Protein AF-A0AAV6B6D1-F1 (afdb_monomer_lite)

Radius of gyration: 21.09 Å; chains: 1; bounding box: 64×29×61 Å

Structure (mmCIF, N/CA/C/O backbone):
data_AF-A0AAV6B6D1-F1
#
_entry.id   AF-A0AAV6B6D1-F1
#
loop_
_atom_site.group_PDB
_atom_site.id
_atom_site.type_symbol
_atom_site.label_atom_id
_atom_site.label_alt_id
_atom_site.label_comp_id
_atom_site.label_asym_id
_atom_site.label_entity_id
_atom_site.label_seq_id
_atom_site.pdbx_PDB_ins_code
_atom_site.Cartn_x
_atom_site.Cartn_y
_atom_site.Cartn_z
_atom_site.occupancy
_atom_site.B_iso_or_equiv
_atom_site.auth_seq_id
_atom_site.auth_comp_id
_atom_site.auth_asym_id
_atom_site.auth_atom_id
_atom_site.pdbx_PDB_model_num
ATOM 1 N N . PRO A 1 1 ? 41.795 -10.165 -16.408 1.00 34.38 1 PRO A N 1
ATOM 2 C CA . PRO A 1 1 ? 41.104 -9.099 -15.648 1.00 34.38 1 PRO A CA 1
ATOM 3 C C . PRO A 1 1 ? 39.744 -8.847 -16.301 1.00 34.38 1 PRO A C 1
ATOM 5 O O . PRO A 1 1 ? 39.622 -8.030 -17.206 1.00 34.38 1 PRO A O 1
ATOM 8 N N . ASN A 1 2 ? 38.757 -9.657 -15.918 1.00 37.59 2 ASN A N 1
ATOM 9 C CA . ASN A 1 2 ? 37.458 -9.700 -16.580 1.00 37.59 2 ASN A CA 1
ATOM 10 C C . ASN A 1 2 ? 36.468 -9.010 -15.646 1.00 37.59 2 ASN A C 1
ATOM 12 O O . ASN A 1 2 ? 35.925 -9.638 -14.742 1.00 37.59 2 ASN A O 1
ATOM 16 N N . GLY A 1 3 ? 36.337 -7.694 -15.819 1.00 36.19 3 GLY A N 1
ATOM 17 C CA . GLY A 1 3 ? 35.417 -6.840 -15.075 1.00 36.19 3 GLY A CA 1
ATOM 18 C C . GLY A 1 3 ? 33.972 -7.149 -15.440 1.00 36.19 3 GLY A C 1
ATOM 19 O O . GLY A 1 3 ? 33.345 -6.412 -16.191 1.00 36.19 3 GLY A O 1
ATOM 20 N N . GLN A 1 4 ? 33.453 -8.260 -14.924 1.00 40.44 4 GLN A N 1
ATOM 21 C CA . GLN A 1 4 ? 32.018 -8.442 -14.816 1.00 40.44 4 GLN A CA 1
ATOM 22 C C . GLN A 1 4 ? 31.527 -7.463 -13.755 1.00 40.44 4 GLN A C 1
ATOM 24 O O . GLN A 1 4 ? 31.758 -7.662 -12.563 1.00 40.44 4 GLN A O 1
ATOM 29 N N . ILE A 1 5 ? 30.889 -6.383 -14.198 1.00 42.44 5 ILE A N 1
ATOM 30 C CA . ILE A 1 5 ? 30.061 -5.557 -13.326 1.00 42.44 5 ILE A CA 1
ATOM 31 C C . ILE A 1 5 ? 28.815 -6.398 -13.046 1.00 42.44 5 ILE A C 1
ATOM 33 O O . ILE A 1 5 ? 27.818 -6.334 -13.756 1.00 42.44 5 ILE A O 1
ATOM 37 N N . TYR A 1 6 ? 28.926 -7.291 -12.069 1.00 44.97 6 TYR A N 1
ATOM 38 C CA . TYR A 1 6 ? 27.761 -7.846 -11.405 1.00 44.97 6 TYR A CA 1
ATOM 39 C C . TYR A 1 6 ? 27.072 -6.672 -10.715 1.00 44.97 6 TYR A C 1
ATOM 41 O O . TYR A 1 6 ? 27.742 -5.975 -9.957 1.00 44.97 6 TYR A O 1
ATOM 49 N N . SER A 1 7 ? 25.782 -6.439 -10.973 1.00 47.53 7 SER A N 1
ATOM 50 C CA . SER A 1 7 ? 24.981 -5.603 -10.075 1.00 47.53 7 SER A CA 1
ATOM 51 C C . SER A 1 7 ? 24.922 -6.355 -8.738 1.00 47.53 7 SER A C 1
ATOM 53 O O . SER A 1 7 ? 24.297 -7.418 -8.693 1.00 47.53 7 SER A O 1
ATOM 55 N N . PRO A 1 8 ? 25.648 -5.934 -7.683 1.00 51.12 8 PRO A N 1
ATOM 56 C CA . PRO A 1 8 ? 25.798 -6.733 -6.464 1.00 51.12 8 PRO A CA 1
ATOM 57 C C . PRO A 1 8 ? 24.547 -6.678 -5.581 1.00 51.12 8 PRO A C 1
ATOM 59 O O . PRO A 1 8 ? 24.443 -7.429 -4.612 1.00 51.12 8 PRO A O 1
ATOM 62 N N . THR A 1 9 ? 23.615 -5.781 -5.895 1.00 53.72 9 THR A N 1
ATOM 63 C CA . THR A 1 9 ? 22.422 -5.488 -5.112 1.00 53.72 9 THR A CA 1
ATOM 64 C C . THR A 1 9 ? 21.198 -6.026 -5.842 1.00 53.72 9 THR A C 1
ATOM 66 O O . THR A 1 9 ? 20.892 -5.667 -6.979 1.00 53.72 9 THR A O 1
ATOM 69 N N . HIS A 1 10 ? 20.524 -6.976 -5.193 1.00 55.97 10 HIS A N 1
ATOM 70 C CA . HIS A 1 10 ? 19.210 -7.439 -5.609 1.00 55.97 10 HIS A CA 1
ATOM 71 C C . HIS A 1 10 ? 18.186 -6.620 -4.807 1.00 55.97 10 HIS A C 1
ATOM 73 O O . HIS A 1 10 ? 18.144 -6.778 -3.583 1.00 55.97 10 HIS A O 1
ATOM 79 N N . PRO A 1 11 ? 17.365 -5.775 -5.453 1.00 56.78 11 PRO A N 1
ATOM 80 C CA . PRO A 1 11 ? 16.572 -4.727 -4.793 1.00 56.78 11 PRO A CA 1
ATOM 81 C C . PRO A 1 11 ? 15.613 -5.261 -3.716 1.00 56.78 11 PRO A C 1
ATOM 83 O O . PRO A 1 11 ? 15.277 -4.565 -2.763 1.00 56.78 11 PRO A O 1
ATOM 86 N N . THR A 1 12 ? 15.222 -6.539 -3.795 1.00 57.09 12 THR A N 1
ATOM 87 C CA . THR A 1 12 ? 14.373 -7.190 -2.781 1.00 57.09 12 THR A CA 1
ATOM 88 C C . THR A 1 12 ? 14.998 -7.261 -1.384 1.00 57.09 12 THR A C 1
ATOM 90 O O . THR A 1 12 ? 14.272 -7.467 -0.412 1.00 57.09 12 THR A O 1
ATOM 93 N N . ASN A 1 13 ? 16.329 -7.182 -1.271 1.00 57.84 13 ASN A N 1
ATOM 94 C CA . ASN A 1 13 ? 17.032 -7.356 0.003 1.00 57.84 13 ASN A CA 1
ATOM 95 C C . ASN A 1 13 ? 17.040 -6.079 0.854 1.00 57.84 13 ASN A C 1
ATOM 97 O O . ASN A 1 13 ? 17.095 -6.178 2.080 1.00 57.84 13 ASN A O 1
ATOM 101 N N . ASP A 1 14 ? 16.907 -4.906 0.231 1.00 61.59 14 ASP A N 1
ATOM 102 C CA . ASP A 1 14 ? 17.023 -3.608 0.906 1.00 61.59 14 ASP A CA 1
ATOM 103 C C . ASP A 1 14 ? 15.671 -3.023 1.339 1.00 61.59 14 ASP A C 1
ATOM 105 O O . ASP A 1 14 ? 15.612 -2.058 2.105 1.00 61.59 14 ASP A O 1
ATOM 109 N N . TRP A 1 15 ? 14.557 -3.645 0.934 1.00 66.00 15 TRP A N 1
ATOM 110 C CA . TRP A 1 15 ? 13.214 -3.149 1.244 1.00 66.00 15 TRP A CA 1
ATOM 111 C C . TRP A 1 15 ? 12.962 -2.987 2.751 1.00 66.00 15 TRP A C 1
ATOM 113 O O . TRP A 1 15 ? 12.234 -2.083 3.151 1.00 66.00 15 TRP A O 1
ATOM 123 N N . HIS A 1 16 ? 13.610 -3.780 3.613 1.00 61.88 16 HIS A N 1
ATOM 124 C CA . HIS A 1 16 ? 13.412 -3.668 5.063 1.00 61.88 16 HIS A CA 1
ATOM 125 C C . HIS A 1 16 ? 13.862 -2.308 5.624 1.00 61.88 16 HIS A C 1
ATOM 127 O O . HIS A 1 16 ? 13.228 -1.766 6.528 1.00 61.88 16 HIS A O 1
ATOM 133 N N . ILE A 1 17 ? 14.918 -1.722 5.053 1.00 62.91 17 ILE A N 1
ATOM 134 C CA . ILE A 1 17 ? 15.377 -0.370 5.397 1.00 62.91 17 ILE A CA 1
ATOM 135 C C . ILE A 1 17 ? 14.401 0.673 4.836 1.00 62.91 17 ILE A C 1
ATOM 137 O O . ILE A 1 17 ? 14.100 1.665 5.501 1.00 62.91 17 ILE A O 1
ATOM 141 N N . VAL A 1 18 ? 13.852 0.417 3.645 1.00 68.12 18 VAL A N 1
ATOM 142 C CA . VAL A 1 18 ? 12.872 1.287 2.984 1.00 68.12 18 VAL A CA 1
ATOM 143 C C . VAL A 1 18 ? 11.574 1.400 3.786 1.00 68.12 18 VAL A C 1
ATOM 145 O O . VAL A 1 18 ? 11.051 2.498 3.905 1.00 68.12 18 VAL A O 1
ATOM 148 N N . GLU A 1 19 ? 11.064 0.333 4.404 1.00 67.00 19 GLU A N 1
ATOM 149 C CA . GLU A 1 19 ? 9.861 0.409 5.256 1.00 67.00 19 GLU A CA 1
ATOM 150 C C . GLU A 1 19 ? 10.039 1.370 6.436 1.00 67.00 19 GLU A C 1
ATOM 152 O O . GLU A 1 19 ? 9.195 2.243 6.670 1.00 67.00 19 GLU A O 1
ATOM 157 N N . LEU A 1 20 ? 11.163 1.242 7.147 1.00 62.34 20 LEU A N 1
ATOM 158 C CA . LEU A 1 20 ? 11.498 2.121 8.263 1.00 62.34 20 LEU A CA 1
ATOM 159 C C . LEU A 1 20 ? 11.643 3.567 7.780 1.00 62.34 20 LEU A C 1
ATOM 161 O O . LEU A 1 20 ? 11.039 4.461 8.369 1.00 62.34 20 LEU A O 1
ATOM 165 N N . LEU A 1 21 ? 12.357 3.803 6.675 1.00 65.88 21 LEU A N 1
ATOM 166 C CA . LEU A 1 21 ? 12.513 5.149 6.122 1.00 65.88 21 LEU A CA 1
ATOM 167 C C . LEU A 1 21 ? 11.197 5.742 5.617 1.00 65.88 21 LEU A C 1
ATOM 169 O O . LEU A 1 21 ? 10.918 6.895 5.907 1.00 65.88 21 LEU A O 1
ATOM 173 N N . VAL A 1 22 ? 10.367 4.994 4.896 1.00 66.44 22 VAL A N 1
ATOM 174 C CA . VAL A 1 22 ? 9.108 5.509 4.332 1.00 66.44 22 VAL A CA 1
ATOM 175 C C . VAL A 1 22 ? 8.129 5.861 5.437 1.00 66.44 22 VAL A C 1
ATOM 177 O O . VAL A 1 22 ? 7.499 6.913 5.371 1.00 66.44 22 VAL A O 1
ATOM 180 N N . SER A 1 23 ? 8.045 5.038 6.485 1.00 62.38 23 SER A N 1
ATOM 181 C CA . SER A 1 23 ? 7.213 5.355 7.650 1.00 62.38 23 SER A CA 1
ATOM 182 C C . SER A 1 23 ? 7.659 6.630 8.385 1.00 62.38 23 SER A C 1
ATOM 184 O O . SER A 1 23 ? 6.829 7.288 9.007 1.00 62.38 23 SER A O 1
ATOM 186 N N . LEU A 1 24 ? 8.944 6.996 8.284 1.00 61.38 24 LEU A N 1
ATOM 187 C CA . LEU A 1 24 ? 9.533 8.189 8.902 1.00 61.38 24 LEU A CA 1
ATOM 188 C C . LEU A 1 24 ? 9.533 9.424 7.986 1.00 61.38 24 LEU A C 1
ATOM 190 O O . LEU A 1 24 ? 9.457 10.547 8.479 1.00 61.38 24 LEU A O 1
ATOM 194 N N . LEU A 1 25 ? 9.665 9.231 6.673 1.00 63.44 25 LEU A N 1
ATOM 195 C CA . LEU A 1 25 ? 9.921 10.293 5.694 1.00 63.44 25 LEU A CA 1
ATOM 196 C C . LEU A 1 25 ? 8.699 10.652 4.851 1.00 63.44 25 LEU A C 1
ATOM 198 O O . LEU A 1 25 ? 8.675 11.735 4.265 1.00 63.44 25 LEU A O 1
ATOM 202 N N . ASN A 1 26 ? 7.683 9.787 4.779 1.00 71.62 26 ASN A N 1
ATOM 203 C CA . ASN A 1 26 ? 6.439 10.146 4.113 1.00 71.62 26 ASN A CA 1
ATOM 204 C C . ASN A 1 26 ? 5.628 11.092 5.014 1.00 71.62 26 ASN A C 1
ATOM 206 O O . ASN A 1 26 ? 4.908 10.666 5.914 1.00 71.62 26 ASN A O 1
ATOM 210 N N . THR A 1 27 ? 5.775 12.394 4.766 1.00 71.88 27 THR A N 1
ATOM 211 C CA . THR A 1 27 ? 5.074 13.480 5.469 1.00 71.88 27 THR A CA 1
ATOM 212 C C . THR A 1 27 ? 3.77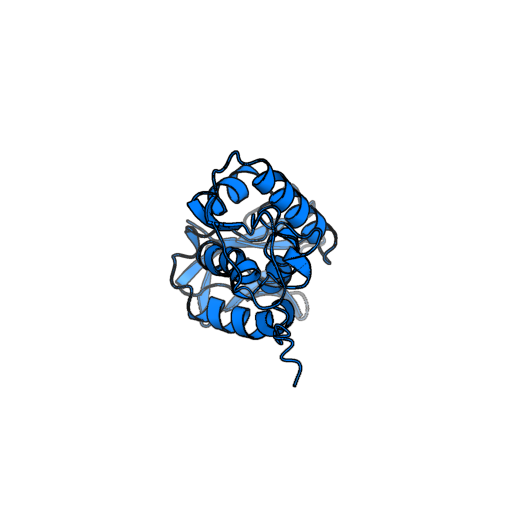9 13.904 4.777 1.00 71.88 27 THR A C 1
ATOM 214 O O . THR A 1 27 ? 3.144 14.872 5.204 1.00 71.88 27 THR A O 1
ATOM 217 N N . ASN A 1 28 ? 3.372 13.201 3.714 1.00 85.50 28 ASN A N 1
ATOM 218 C CA . ASN A 1 28 ? 2.125 13.492 3.019 1.00 85.50 28 ASN A CA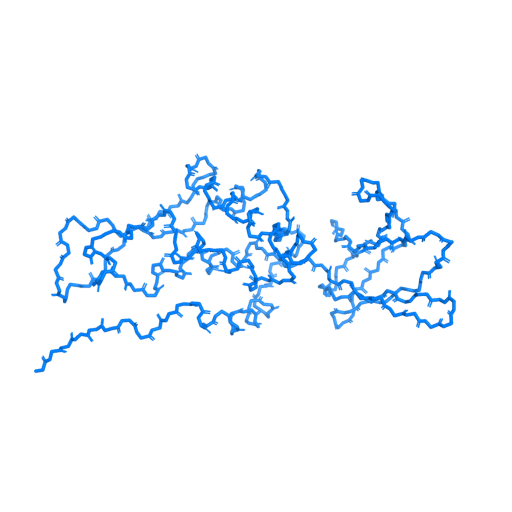 1
ATOM 219 C C . ASN A 1 28 ? 0.922 13.231 3.933 1.00 85.50 28 ASN A C 1
ATOM 221 O O . ASN A 1 28 ? 0.946 12.357 4.803 1.00 85.50 28 ASN A O 1
ATOM 225 N N . ASP A 1 29 ? -0.160 13.981 3.713 1.00 88.19 29 ASP A N 1
ATOM 226 C CA . ASP A 1 29 ? -1.397 13.791 4.467 1.00 88.19 29 ASP A CA 1
ATOM 227 C C . ASP A 1 29 ? -1.931 12.369 4.229 1.00 88.19 29 ASP A C 1
ATOM 229 O O . ASP A 1 29 ? -2.290 12.006 3.101 1.00 88.19 29 ASP A O 1
ATOM 233 N N . ALA A 1 30 ? -2.024 11.570 5.297 1.00 87.75 30 ALA A N 1
ATOM 234 C CA . ALA A 1 30 ? -2.454 10.179 5.239 1.00 87.75 30 ALA A CA 1
ATOM 235 C C . ALA A 1 30 ? -3.841 10.026 4.602 1.00 87.75 30 ALA A C 1
ATOM 237 O O . ALA A 1 30 ? -4.116 8.983 4.016 1.00 87.75 30 ALA A O 1
ATOM 238 N N . ARG A 1 31 ? -4.707 11.045 4.647 1.00 90.19 31 ARG A N 1
ATOM 239 C CA . ARG A 1 31 ? -6.033 11.037 4.006 1.00 90.19 31 ARG A CA 1
ATOM 240 C C . ARG A 1 31 ? -5.967 11.085 2.483 1.00 90.19 31 ARG A C 1
ATOM 242 O O . ARG A 1 31 ? -6.891 10.613 1.827 1.00 90.19 31 ARG A O 1
ATOM 249 N N . THR A 1 32 ? -4.893 11.644 1.931 1.00 91.00 32 THR A N 1
ATOM 250 C CA . THR A 1 32 ? -4.706 11.818 0.481 1.00 91.00 32 THR A CA 1
ATOM 251 C C . THR A 1 32 ? -3.994 10.636 -0.171 1.00 91.00 32 THR A C 1
ATOM 253 O O . THR A 1 32 ? -4.100 10.435 -1.379 1.00 91.00 32 THR A O 1
ATOM 256 N N . LEU A 1 33 ? -3.309 9.817 0.630 1.00 92.62 33 LEU A N 1
ATOM 257 C CA . LEU A 1 33 ? -2.642 8.606 0.163 1.00 92.62 33 LEU A CA 1
ATOM 258 C C . LEU A 1 33 ? -3.651 7.530 -0.265 1.00 92.62 33 LEU A C 1
ATOM 260 O O . LEU A 1 33 ? -4.837 7.554 0.077 1.00 92.62 33 LEU A O 1
ATOM 264 N N . THR A 1 34 ? -3.182 6.537 -1.005 1.00 94.88 34 THR A N 1
ATOM 265 C CA . THR A 1 34 ? -3.971 5.347 -1.332 1.00 94.88 34 THR A CA 1
ATOM 266 C C . THR A 1 34 ? -3.695 4.252 -0.308 1.00 94.88 34 THR A C 1
ATOM 268 O O . THR A 1 34 ? -2.545 3.956 0.004 1.00 94.88 34 THR A O 1
ATOM 271 N N . SER A 1 35 ? -4.749 3.645 0.239 1.00 93.88 35 SER A N 1
ATOM 272 C CA . SER A 1 35 ? -4.597 2.442 1.065 1.00 93.88 35 SER A CA 1
ATOM 273 C C . SER A 1 35 ? -4.036 1.305 0.210 1.00 93.88 35 SER A C 1
ATOM 275 O O . SER A 1 35 ? -4.598 0.996 -0.843 1.00 93.88 35 SER A O 1
ATOM 277 N N . ILE A 1 36 ? -2.986 0.634 0.692 1.00 94.75 36 ILE A N 1
ATOM 278 C CA . ILE A 1 36 ? -2.424 -0.553 0.027 1.00 94.75 36 ILE A CA 1
ATOM 279 C C . ILE A 1 36 ? -3.416 -1.723 -0.075 1.00 94.75 36 ILE A C 1
ATOM 281 O O . ILE A 1 36 ? -3.188 -2.653 -0.843 1.00 94.75 36 ILE A O 1
ATOM 285 N N . ASN A 1 37 ? -4.536 -1.688 0.653 1.00 94.12 37 ASN A N 1
ATOM 286 C CA . ASN A 1 37 ? -5.571 -2.721 0.599 1.00 94.12 37 ASN A CA 1
ATOM 287 C C . ASN A 1 37 ? -6.808 -2.319 -0.199 1.00 94.12 37 ASN A C 1
ATOM 289 O O . ASN A 1 37 ? -7.796 -3.058 -0.196 1.00 94.12 37 ASN A O 1
ATOM 293 N N . THR A 1 38 ? -6.781 -1.192 -0.918 1.00 93.81 38 THR A N 1
ATOM 294 C CA . THR A 1 38 ? -7.892 -0.852 -1.810 1.00 93.81 38 THR A CA 1
ATOM 295 C C . THR A 1 38 ? -8.097 -1.939 -2.871 1.00 93.81 38 THR A C 1
ATOM 297 O O . THR A 1 38 ? -7.161 -2.437 -3.508 1.00 93.81 38 THR A O 1
ATOM 300 N N . THR A 1 39 ? -9.354 -2.331 -3.062 1.00 93.19 39 THR A N 1
ATOM 301 C CA . THR A 1 39 ? -9.782 -3.269 -4.111 1.00 93.19 39 THR A CA 1
ATOM 302 C C . THR A 1 39 ? -10.202 -2.546 -5.390 1.00 93.19 39 THR A C 1
ATOM 304 O O . THR A 1 39 ? -10.473 -3.187 -6.401 1.00 93.19 39 THR A O 1
ATOM 307 N N . SER A 1 40 ? -10.259 -1.211 -5.362 1.00 95.88 40 SER A N 1
ATOM 308 C CA . SER A 1 40 ? -10.687 -0.403 -6.499 1.00 95.88 40 SER A CA 1
ATOM 309 C C . SER A 1 40 ? -9.582 -0.311 -7.545 1.00 95.88 40 SER A C 1
ATOM 311 O O . SER A 1 40 ? -8.525 0.270 -7.289 1.00 95.88 40 SER A O 1
ATOM 313 N N . PHE A 1 41 ? -9.865 -0.821 -8.744 1.00 96.75 41 PHE A N 1
ATOM 314 C CA . PHE A 1 41 ? -9.006 -0.631 -9.911 1.00 96.75 41 PHE A CA 1
ATOM 315 C C . PHE A 1 41 ? -8.761 0.856 -10.180 1.00 96.75 41 PHE A C 1
ATOM 317 O O . PHE A 1 41 ? -7.621 1.278 -10.320 1.00 96.75 41 PHE A O 1
ATOM 324 N N . ASN A 1 42 ? -9.826 1.665 -10.169 1.00 97.31 42 ASN A N 1
ATOM 325 C CA . ASN A 1 42 ? -9.735 3.099 -10.448 1.00 97.31 42 ASN A CA 1
ATOM 326 C C . ASN A 1 42 ? -8.881 3.840 -9.415 1.00 97.31 42 ASN A C 1
ATOM 328 O O . ASN A 1 42 ? -8.186 4.784 -9.777 1.00 97.31 42 ASN A O 1
ATOM 332 N N . ALA A 1 43 ? -8.917 3.415 -8.145 1.00 96.69 43 ALA A N 1
ATOM 333 C CA . ALA A 1 43 ? -8.046 3.990 -7.125 1.00 96.69 43 ALA A CA 1
ATOM 334 C C . ALA A 1 43 ? -6.581 3.706 -7.464 1.00 96.69 43 ALA A C 1
ATOM 336 O O . ALA A 1 43 ? -5.809 4.648 -7.566 1.00 96.69 43 ALA A O 1
ATOM 337 N N . TRP A 1 44 ? -6.227 2.445 -7.735 1.00 97.75 44 TRP A N 1
ATOM 338 C CA . TRP A 1 44 ? -4.860 2.083 -8.112 1.00 97.75 44 TRP A CA 1
ATOM 339 C C . TRP A 1 44 ? -4.387 2.738 -9.409 1.00 97.75 44 TRP A C 1
ATOM 341 O O . TRP A 1 44 ? -3.266 3.237 -9.463 1.00 97.75 44 TRP A O 1
ATOM 351 N N . ALA A 1 45 ? -5.231 2.776 -10.440 1.00 97.81 45 ALA A N 1
ATOM 352 C CA . ALA A 1 45 ? -4.908 3.433 -11.700 1.00 97.81 45 ALA A CA 1
ATOM 353 C C . ALA A 1 45 ? -4.622 4.928 -11.487 1.00 97.81 45 ALA A C 1
ATOM 355 O O . ALA A 1 45 ? -3.651 5.447 -12.031 1.00 97.81 45 ALA A O 1
ATOM 356 N N . ALA A 1 46 ? -5.405 5.604 -10.639 1.00 97.38 46 ALA A N 1
ATOM 357 C CA . ALA A 1 46 ? -5.155 6.992 -10.261 1.00 97.38 46 ALA A CA 1
ATOM 358 C C . ALA A 1 46 ? -3.878 7.160 -9.416 1.00 97.38 46 ALA A C 1
ATOM 360 O O . ALA A 1 46 ? -3.156 8.135 -9.607 1.00 97.38 46 ALA A O 1
ATOM 361 N N . THR A 1 47 ? -3.567 6.220 -8.515 1.00 97.31 47 THR A N 1
ATOM 362 C CA . THR A 1 47 ? -2.318 6.225 -7.733 1.00 97.31 47 THR A CA 1
ATOM 363 C C . THR A 1 47 ? -1.093 6.139 -8.639 1.00 97.31 47 THR A C 1
ATOM 365 O O . THR A 1 47 ? -0.138 6.892 -8.445 1.00 97.31 47 THR A O 1
ATOM 368 N N . LEU A 1 48 ? -1.132 5.227 -9.616 1.00 97.50 48 LEU A N 1
ATOM 369 C CA . LEU A 1 48 ? -0.031 4.947 -10.538 1.00 97.50 48 LEU A CA 1
ATOM 370 C C . LEU A 1 48 ? 0.116 6.024 -11.618 1.00 97.50 48 LEU A C 1
ATOM 372 O O . LEU A 1 48 ? 1.224 6.283 -12.076 1.00 97.50 48 LEU A O 1
ATOM 376 N N . ALA A 1 49 ? -0.978 6.672 -12.018 1.00 97.62 49 ALA A N 1
ATOM 377 C CA . ALA A 1 49 ? -0.945 7.725 -13.021 1.00 97.62 49 ALA A CA 1
ATOM 378 C C . ALA A 1 49 ? -0.031 8.887 -12.605 1.00 97.62 49 ALA A C 1
ATOM 380 O O . ALA A 1 49 ? -0.091 9.406 -11.488 1.00 97.62 49 ALA A O 1
ATOM 381 N N . GLY A 1 50 ? 0.819 9.326 -13.526 1.00 96.56 50 GLY A N 1
ATOM 382 C CA . GLY A 1 50 ? 1.787 10.388 -13.286 1.00 96.56 50 GLY A CA 1
ATOM 383 C C . GLY A 1 50 ? 3.014 9.959 -12.479 1.00 96.56 50 GLY A C 1
ATOM 384 O O . GLY A 1 50 ? 3.809 10.831 -12.146 1.00 96.56 50 GLY A O 1
ATOM 385 N N . LEU A 1 51 ? 3.168 8.676 -12.126 1.00 96.88 51 LEU A N 1
ATOM 386 C CA . LEU A 1 51 ? 4.444 8.156 -11.630 1.00 96.88 51 LEU A CA 1
ATOM 387 C C . LEU A 1 51 ? 5.428 7.984 -12.789 1.00 96.88 51 LEU A C 1
ATOM 389 O O . LEU A 1 51 ? 5.034 7.709 -13.929 1.00 96.88 51 LEU A O 1
ATOM 393 N N . THR A 1 52 ? 6.709 8.109 -12.467 1.00 95.44 52 THR A N 1
ATOM 394 C CA . THR A 1 52 ? 7.803 7.875 -13.408 1.00 95.44 52 THR A CA 1
ATOM 395 C C . THR A 1 52 ? 8.191 6.395 -13.426 1.00 95.44 52 THR A C 1
ATOM 397 O O . THR A 1 52 ? 8.223 5.735 -12.391 1.00 95.44 52 THR A O 1
ATOM 400 N N . THR A 1 53 ? 8.500 5.861 -14.606 1.00 93.00 53 THR A N 1
ATOM 401 C CA . THR A 1 53 ? 9.056 4.512 -14.805 1.00 93.00 53 THR A CA 1
ATOM 402 C C . THR A 1 53 ? 10.192 4.553 -15.812 1.00 93.00 53 THR A C 1
ATOM 404 O O . THR A 1 53 ? 10.312 5.503 -16.590 1.00 93.00 53 THR A O 1
ATOM 407 N N . LEU A 1 54 ? 11.017 3.510 -15.815 1.00 90.38 54 LEU A N 1
ATOM 408 C CA . LEU A 1 54 ? 12.105 3.346 -16.768 1.00 90.38 54 LEU A CA 1
ATOM 409 C C . LEU A 1 54 ? 11.830 2.163 -17.695 1.00 90.38 54 LEU A C 1
ATOM 411 O O . LEU A 1 54 ? 11.293 1.142 -17.268 1.00 90.38 54 LEU A O 1
ATOM 415 N N . SER A 1 55 ? 12.227 2.302 -18.958 1.00 87.69 55 SER A N 1
ATOM 416 C CA . SER A 1 55 ? 12.201 1.220 -19.944 1.00 87.69 55 SER A CA 1
ATOM 417 C C . SER A 1 55 ? 13.565 1.055 -20.604 1.00 87.69 55 SER A C 1
ATOM 419 O O . SER A 1 55 ? 14.174 2.022 -21.057 1.00 87.69 55 SER A O 1
ATOM 421 N N . ASN A 1 56 ? 14.065 -0.176 -20.636 1.00 80.12 56 ASN A N 1
ATOM 422 C CA . ASN A 1 56 ? 15.368 -0.538 -21.192 1.00 80.12 56 ASN A CA 1
ATOM 423 C C . ASN A 1 56 ? 15.197 -1.129 -22.603 1.00 80.12 56 ASN A C 1
ATOM 425 O O . ASN A 1 56 ? 15.318 -2.335 -22.819 1.00 80.12 56 ASN A O 1
ATOM 429 N N . ALA A 1 57 ? 14.896 -0.278 -23.584 1.00 67.38 57 ALA A N 1
ATOM 430 C CA . ALA A 1 57 ? 14.681 -0.678 -24.978 1.00 67.38 57 ALA A CA 1
ATOM 431 C C . ALA A 1 57 ? 15.951 -0.556 -25.848 1.00 67.38 57 ALA A C 1
ATOM 433 O O . ALA A 1 57 ? 15.894 -0.121 -26.997 1.00 67.38 57 ALA A O 1
ATOM 434 N N . ILE A 1 58 ? 17.123 -0.943 -25.329 1.00 64.38 58 ILE A N 1
ATOM 435 C CA . ILE A 1 58 ? 18.349 -0.931 -26.142 1.00 64.38 58 ILE A CA 1
ATOM 436 C C . ILE A 1 58 ? 18.232 -2.010 -27.225 1.00 64.38 58 ILE A C 1
ATOM 438 O O . ILE A 1 58 ? 18.127 -3.197 -26.917 1.00 64.38 58 ILE A O 1
ATOM 442 N N . ALA A 1 59 ? 18.288 -1.604 -28.495 1.00 59.97 59 ALA A N 1
ATOM 443 C CA . ALA A 1 59 ? 18.122 -2.512 -29.631 1.00 59.97 59 ALA A CA 1
ATOM 444 C C . ALA A 1 59 ? 19.250 -3.556 -29.761 1.00 59.97 59 ALA A C 1
ATOM 446 O O . ALA A 1 59 ? 18.992 -4.663 -30.218 1.00 59.97 59 ALA A O 1
ATOM 447 N N . ASN A 1 60 ? 20.487 -3.218 -29.364 1.00 63.03 60 ASN A N 1
ATOM 448 C CA . ASN A 1 60 ? 21.675 -4.074 -29.515 1.00 63.03 60 ASN A CA 1
ATOM 449 C C . ASN A 1 60 ? 22.688 -3.883 -28.362 1.00 63.03 60 ASN A C 1
ATOM 451 O O . ASN A 1 60 ? 23.772 -3.343 -28.591 1.00 63.03 60 ASN A O 1
ATOM 455 N N . PRO A 1 61 ? 22.360 -4.264 -27.116 1.00 64.00 61 PRO A N 1
ATOM 456 C CA . PRO A 1 61 ? 23.288 -4.120 -25.995 1.00 64.00 61 PRO A CA 1
ATOM 457 C C . PRO A 1 61 ? 24.493 -5.064 -26.146 1.00 64.00 61 PRO A C 1
ATOM 459 O O . PRO A 1 61 ? 24.334 -6.226 -26.526 1.00 64.00 61 PRO A O 1
ATOM 462 N N . PHE A 1 62 ? 25.695 -4.591 -25.806 1.00 66.00 62 PHE A N 1
ATOM 463 C CA . PHE A 1 62 ? 26.923 -5.400 -25.772 1.00 66.00 62 PHE A CA 1
ATOM 464 C C . PHE A 1 62 ? 27.619 -5.341 -24.398 1.00 66.00 62 PHE A C 1
ATOM 466 O O . PHE A 1 62 ? 27.445 -4.368 -23.659 1.00 66.00 62 PHE A O 1
ATOM 473 N N . PRO A 1 63 ? 28.414 -6.366 -24.021 1.00 63.50 63 PRO A N 1
ATOM 474 C CA . PRO A 1 63 ? 29.073 -6.410 -22.716 1.00 63.50 63 PRO A CA 1
ATOM 475 C C . PRO A 1 63 ? 29.954 -5.179 -22.456 1.00 63.50 63 PRO A C 1
ATOM 477 O O . PRO A 1 63 ? 30.816 -4.847 -23.269 1.00 63.50 63 PRO A O 1
ATOM 480 N N . GLY A 1 64 ? 29.754 -4.524 -21.308 1.00 65.38 64 GLY A N 1
ATOM 481 C CA . GLY A 1 64 ? 30.493 -3.320 -20.905 1.00 65.38 64 GLY A CA 1
ATOM 482 C C . GLY A 1 64 ? 29.853 -1.992 -21.330 1.00 65.38 64 GLY A C 1
ATOM 483 O O . GLY A 1 64 ? 30.386 -0.938 -20.987 1.00 65.38 64 GLY A O 1
ATOM 484 N N . GLN A 1 65 ? 28.721 -2.018 -22.040 1.00 71.06 65 GLN A N 1
ATOM 485 C CA . GLN A 1 65 ? 27.920 -0.822 -22.296 1.00 71.06 65 GLN A CA 1
ATOM 486 C C . GLN A 1 65 ? 27.134 -0.421 -21.031 1.00 71.06 65 GLN A C 1
ATOM 488 O O . GLN A 1 65 ? 26.528 -1.295 -20.408 1.00 71.06 65 GLN A O 1
ATOM 493 N N . PRO A 1 66 ? 27.099 0.871 -20.650 1.00 70.62 66 PRO A N 1
ATOM 494 C CA . PRO A 1 66 ? 26.218 1.343 -19.585 1.00 70.62 66 PRO A CA 1
ATOM 495 C C . PRO A 1 66 ? 24.748 1.055 -19.904 1.00 70.62 66 PRO A C 1
ATOM 497 O O . PRO A 1 66 ? 24.336 1.157 -21.064 1.00 70.62 66 PRO A O 1
ATOM 500 N N . ALA A 1 67 ? 23.954 0.750 -18.875 1.00 72.69 67 ALA A N 1
ATOM 501 C CA . ALA A 1 67 ? 22.505 0.687 -19.014 1.00 72.69 67 ALA A CA 1
ATOM 502 C C . ALA A 1 67 ? 21.970 2.038 -19.517 1.00 72.69 67 ALA A C 1
ATOM 504 O O . ALA A 1 67 ? 22.442 3.102 -19.115 1.00 72.69 67 ALA A O 1
ATOM 505 N N . GLN A 1 68 ? 21.000 1.984 -20.423 1.00 77.50 68 GLN A N 1
ATOM 506 C CA . GLN A 1 68 ? 20.298 3.150 -20.940 1.00 77.50 68 GLN A CA 1
ATOM 507 C C . GLN A 1 68 ? 18.810 2.926 -20.744 1.00 77.50 68 GLN A C 1
ATOM 509 O O . GLN A 1 68 ? 18.280 1.871 -21.106 1.00 77.50 68 GLN A O 1
ATOM 514 N N . TYR A 1 69 ? 18.162 3.941 -20.187 1.00 83.81 69 TYR A N 1
ATOM 515 C CA . TYR A 1 69 ? 16.745 3.929 -19.895 1.00 83.81 69 TYR A CA 1
ATOM 516 C C . TYR A 1 69 ? 16.052 5.089 -20.587 1.00 83.81 69 TYR A C 1
ATOM 518 O O . TYR A 1 69 ? 16.559 6.210 -20.621 1.00 83.81 69 TYR A O 1
ATOM 526 N N . GLU A 1 70 ? 14.861 4.811 -21.093 1.00 88.31 70 GLU A N 1
ATOM 527 C CA . GLU A 1 70 ? 13.895 5.832 -21.458 1.00 88.31 70 GLU A CA 1
ATOM 528 C C . GLU A 1 70 ? 12.930 6.032 -20.292 1.00 88.31 70 GLU A C 1
ATOM 530 O O . GLU A 1 70 ? 12.364 5.071 -19.760 1.00 88.31 70 GLU A O 1
ATOM 535 N N . THR A 1 71 ? 12.767 7.289 -19.895 1.00 92.38 71 THR A N 1
ATOM 536 C CA . THR A 1 71 ? 11.832 7.703 -18.854 1.00 92.38 71 THR A CA 1
ATOM 537 C C . THR A 1 71 ? 10.421 7.784 -19.421 1.00 92.38 71 THR A C 1
ATOM 539 O O . THR A 1 71 ? 10.176 8.493 -20.395 1.00 92.38 71 THR A O 1
ATOM 542 N N . ASN A 1 72 ? 9.479 7.108 -18.772 1.00 92.38 72 ASN A N 1
ATOM 543 C CA . ASN A 1 72 ? 8.067 7.119 -19.129 1.00 92.38 72 ASN A CA 1
ATOM 544 C C . ASN A 1 72 ? 7.228 7.634 -17.962 1.00 92.38 72 ASN A C 1
ATOM 546 O O . ASN A 1 72 ? 7.472 7.279 -16.809 1.00 92.38 72 ASN A O 1
ATOM 550 N N . ILE A 1 73 ? 6.195 8.415 -18.272 1.00 96.94 73 ILE A N 1
ATOM 551 C CA . ILE A 1 73 ? 5.166 8.802 -17.306 1.00 96.94 73 ILE A CA 1
ATOM 552 C C . ILE A 1 73 ? 3.970 7.875 -17.485 1.00 96.94 73 ILE A C 1
ATOM 554 O O . ILE A 1 73 ? 3.442 7.742 -18.590 1.00 96.94 73 ILE A O 1
ATOM 558 N N . ILE A 1 74 ? 3.537 7.236 -16.401 1.00 97.50 74 ILE A N 1
ATOM 559 C CA . ILE A 1 74 ? 2.407 6.308 -16.440 1.00 97.50 74 ILE A CA 1
ATOM 560 C C . ILE A 1 74 ? 1.116 7.078 -16.724 1.00 97.50 74 ILE A C 1
ATOM 562 O O . ILE A 1 74 ? 0.778 8.034 -16.022 1.00 97.50 74 ILE A O 1
ATOM 566 N N . THR A 1 75 ? 0.346 6.615 -17.705 1.00 97.00 75 THR A N 1
ATOM 567 C CA . THR A 1 75 ? -1.048 7.022 -17.898 1.00 97.00 75 THR A CA 1
ATOM 568 C C . THR A 1 75 ? -1.980 5.981 -17.278 1.00 97.00 75 THR A C 1
ATOM 570 O O . THR A 1 75 ? -1.673 4.789 -17.255 1.00 97.00 75 THR A O 1
ATOM 573 N N . ALA A 1 76 ? -3.123 6.420 -16.741 1.00 95.19 76 ALA A N 1
ATOM 574 C CA . ALA A 1 76 ? -4.058 5.541 -16.026 1.00 95.19 76 ALA A CA 1
ATOM 575 C C . ALA A 1 76 ? -4.635 4.408 -16.902 1.00 95.19 76 ALA A C 1
ATOM 577 O O . ALA A 1 76 ? -5.080 3.389 -16.382 1.00 95.19 76 ALA A O 1
ATOM 578 N N . ASP A 1 77 ? -4.649 4.604 -18.220 1.00 94.62 77 ASP A N 1
ATOM 579 C CA . ASP A 1 77 ? -5.177 3.699 -19.241 1.00 94.62 77 ASP A CA 1
ATOM 580 C C . ASP A 1 77 ? -4.113 2.782 -19.868 1.00 94.62 77 ASP A C 1
ATOM 582 O O . ASP A 1 77 ? -4.445 1.953 -20.718 1.00 94.62 77 ASP A O 1
ATOM 586 N N . ALA A 1 78 ? -2.845 2.892 -19.455 1.00 95.81 78 ALA A N 1
ATOM 587 C CA . ALA A 1 78 ? -1.788 2.030 -19.965 1.00 95.81 78 ALA A CA 1
ATOM 588 C C . ALA A 1 78 ? -2.086 0.551 -19.632 1.00 95.81 78 ALA A C 1
ATOM 590 O O . ALA A 1 78 ? -2.384 0.230 -18.478 1.00 95.81 78 ALA A O 1
ATOM 591 N N . PRO A 1 79 ? -1.962 -0.392 -20.585 1.00 95.62 79 PRO A N 1
ATOM 592 C CA . PRO A 1 79 ? -2.268 -1.806 -20.337 1.00 95.62 79 PRO A CA 1
ATOM 593 C C . PRO A 1 79 ? -1.393 -2.424 -19.232 1.00 95.62 79 PRO A C 1
ATOM 595 O O . PRO A 1 79 ? -1.828 -3.324 -18.515 1.00 95.62 79 PRO A O 1
ATOM 598 N N . GLN A 1 80 ? -0.183 -1.898 -19.040 1.00 96.75 80 GLN A N 1
ATOM 599 C CA . GLN A 1 80 ? 0.729 -2.248 -17.953 1.00 96.75 80 GLN A CA 1
ATOM 600 C C . GLN A 1 80 ? 0.132 -1.988 -16.559 1.00 96.75 80 GLN A C 1
ATOM 602 O O . GLN A 1 80 ? 0.403 -2.747 -15.629 1.00 96.75 80 GLN A O 1
ATOM 607 N N . VAL A 1 81 ? -0.712 -0.958 -16.411 1.00 97.81 81 VAL A N 1
ATOM 608 C CA . VAL A 1 81 ? -1.409 -0.664 -15.148 1.00 97.81 81 VAL A CA 1
ATOM 609 C C . VAL A 1 81 ? -2.325 -1.823 -14.778 1.00 97.81 81 VAL A C 1
ATOM 611 O O . VAL A 1 81 ? -2.327 -2.243 -13.624 1.00 97.81 81 VAL A O 1
ATOM 614 N N . ALA A 1 82 ? -3.043 -2.399 -15.747 1.00 96.94 82 ALA A N 1
ATOM 615 C CA . ALA A 1 82 ? -3.896 -3.551 -15.480 1.00 96.94 82 ALA A CA 1
ATOM 616 C C . ALA A 1 82 ? -3.093 -4.761 -14.987 1.00 96.94 82 ALA A C 1
ATOM 618 O O . ALA A 1 82 ? -3.461 -5.359 -13.979 1.00 96.94 82 ALA A O 1
ATOM 619 N N . ALA A 1 83 ? -1.943 -5.044 -15.608 1.00 96.31 83 ALA A N 1
ATOM 620 C CA . ALA A 1 83 ? -1.060 -6.129 -15.177 1.00 96.31 83 ALA A CA 1
ATOM 621 C C . ALA A 1 83 ? -0.556 -5.952 -13.731 1.00 96.31 83 ALA A C 1
ATOM 623 O O . ALA A 1 83 ? -0.507 -6.919 -12.963 1.00 96.31 83 ALA A O 1
ATOM 624 N N . ILE A 1 84 ? -0.223 -4.719 -13.333 1.00 97.56 84 ILE A N 1
ATOM 625 C CA . ILE A 1 84 ? 0.184 -4.411 -11.955 1.00 97.56 84 ILE A CA 1
ATOM 626 C C . ILE A 1 84 ? -0.979 -4.570 -10.992 1.00 97.56 84 ILE A C 1
ATOM 628 O O . ILE A 1 84 ? -0.829 -5.238 -9.971 1.00 97.56 84 ILE A O 1
ATOM 632 N N . VAL A 1 85 ? -2.137 -3.982 -11.299 1.00 97.62 85 VAL A N 1
ATOM 633 C CA . VAL A 1 85 ? -3.299 -4.052 -10.410 1.00 97.62 85 VAL A CA 1
ATOM 634 C C . VAL A 1 85 ? -3.723 -5.502 -10.209 1.00 97.62 85 VAL A C 1
ATOM 636 O O . VAL A 1 85 ? -3.885 -5.917 -9.064 1.00 97.62 85 VAL A O 1
ATOM 639 N N . ASP A 1 86 ? -3.808 -6.297 -11.274 1.00 97.00 86 ASP A N 1
ATOM 640 C CA . ASP A 1 86 ? -4.136 -7.723 -11.193 1.00 97.00 86 ASP A CA 1
ATOM 641 C C . ASP A 1 86 ? -3.140 -8.486 -10.314 1.00 97.00 86 ASP A C 1
ATOM 643 O O . ASP A 1 86 ? -3.532 -9.316 -9.487 1.00 97.00 86 ASP A O 1
ATOM 647 N N . SER A 1 87 ? -1.852 -8.164 -10.419 1.00 96.44 87 SER A N 1
ATOM 648 C CA . SER A 1 87 ? -0.811 -8.792 -9.606 1.00 96.44 87 SER A CA 1
ATOM 649 C C . SER A 1 87 ? -0.870 -8.370 -8.140 1.00 96.44 87 SER A C 1
ATOM 651 O O . SER A 1 87 ? -0.764 -9.230 -7.264 1.00 96.44 87 SER A O 1
ATOM 653 N N . ILE A 1 88 ? -1.155 -7.096 -7.848 1.00 97.38 88 ILE A N 1
ATOM 654 C CA . ILE A 1 88 ? -1.451 -6.614 -6.491 1.00 97.38 88 ILE A CA 1
ATOM 655 C C . ILE A 1 88 ? -2.626 -7.407 -5.909 1.00 97.38 88 ILE A C 1
ATOM 657 O O . ILE A 1 88 ? -2.519 -7.928 -4.798 1.00 97.38 88 ILE A O 1
ATOM 661 N N . GLN A 1 89 ? -3.731 -7.559 -6.650 1.00 96.06 89 GLN A N 1
ATOM 662 C CA . GLN A 1 89 ? -4.893 -8.323 -6.181 1.00 96.06 89 GLN A CA 1
ATOM 663 C C . GLN A 1 89 ? -4.533 -9.797 -5.934 1.00 96.06 89 GLN A C 1
ATOM 665 O O . GLN A 1 89 ? -4.891 -10.342 -4.888 1.00 96.06 89 GLN A O 1
ATOM 670 N N . ARG A 1 90 ? -3.796 -10.428 -6.858 1.00 95.62 90 ARG A N 1
ATOM 671 C CA . ARG A 1 90 ? -3.356 -11.830 -6.774 1.00 95.62 90 ARG A CA 1
ATOM 672 C C . ARG A 1 90 ? -2.471 -12.086 -5.557 1.00 95.62 90 ARG A C 1
ATOM 674 O O . ARG A 1 90 ? -2.685 -13.069 -4.849 1.00 95.62 90 ARG A O 1
ATOM 681 N N . ILE A 1 91 ? -1.494 -11.218 -5.296 1.00 95.50 91 ILE A N 1
ATOM 682 C CA . ILE A 1 91 ? -0.651 -11.332 -4.103 1.00 95.50 91 ILE A CA 1
ATOM 683 C C . ILE A 1 91 ? -1.499 -11.109 -2.854 1.00 95.50 91 ILE A C 1
ATOM 685 O O . ILE A 1 91 ? -1.450 -11.935 -1.944 1.00 95.50 91 ILE A O 1
ATOM 689 N N . ARG A 1 92 ? -2.356 -10.082 -2.833 1.00 94.81 92 ARG A N 1
ATOM 690 C CA . ARG A 1 92 ? -3.192 -9.772 -1.670 1.00 94.81 92 ARG A CA 1
ATOM 691 C C . ARG A 1 92 ? -4.051 -10.958 -1.226 1.00 94.81 92 ARG A C 1
ATOM 693 O O . ARG A 1 92 ? -4.065 -11.277 -0.043 1.00 94.81 92 ARG A O 1
ATOM 700 N N . ILE A 1 93 ? -4.732 -11.639 -2.152 1.00 94.00 93 ILE A N 1
ATOM 701 C CA . ILE A 1 93 ? -5.575 -12.806 -1.822 1.00 94.00 93 ILE A CA 1
ATOM 702 C C . ILE A 1 93 ? -4.769 -14.032 -1.368 1.00 94.00 93 ILE A C 1
ATOM 704 O O . ILE A 1 93 ? -5.330 -14.917 -0.729 1.00 94.00 93 ILE A O 1
ATOM 708 N N . SER A 1 94 ? -3.473 -14.092 -1.693 1.00 93.94 94 SER A N 1
ATOM 709 C CA . SER A 1 94 ? -2.577 -15.166 -1.248 1.00 93.94 94 SER A CA 1
ATOM 710 C C . SER A 1 94 ? -2.040 -14.953 0.171 1.00 93.94 94 SER A C 1
ATOM 712 O O . SER A 1 94 ? -1.610 -15.910 0.817 1.00 93.94 94 SER A O 1
ATOM 714 N N . LEU A 1 95 ? -2.080 -13.714 0.671 1.00 92.06 95 LEU A N 1
ATOM 715 C CA . LEU A 1 95 ? -1.663 -13.381 2.028 1.00 92.06 95 LEU A CA 1
ATOM 716 C C . LEU A 1 95 ? -2.695 -13.859 3.048 1.00 92.06 95 LEU A C 1
ATOM 718 O O . LEU A 1 95 ? -3.901 -13.935 2.794 1.00 92.06 95 LEU A O 1
ATOM 722 N N . ARG A 1 96 ? -2.220 -14.153 4.259 1.00 87.00 96 ARG A N 1
ATOM 723 C CA . ARG A 1 96 ? -3.096 -14.537 5.364 1.00 87.00 96 ARG A CA 1
ATOM 724 C C . ARG A 1 96 ? -4.079 -13.401 5.654 1.00 87.00 96 ARG A C 1
ATOM 726 O O . ARG A 1 96 ? -3.670 -12.293 5.959 1.00 87.00 96 ARG A O 1
ATOM 733 N N . GLY A 1 97 ? -5.375 -13.699 5.589 1.00 83.44 97 GLY A N 1
ATOM 734 C CA . GLY A 1 97 ? -6.429 -12.702 5.796 1.00 83.44 97 GLY A CA 1
ATOM 735 C C . GLY A 1 97 ? -6.787 -11.885 4.552 1.00 83.44 97 GLY A C 1
ATOM 736 O O . GLY A 1 97 ? -7.747 -11.123 4.612 1.00 83.44 97 GLY A O 1
ATOM 737 N N . GLY A 1 98 ? -6.091 -12.069 3.425 1.00 89.62 98 GLY A N 1
ATOM 738 C CA . GLY A 1 98 ? -6.448 -11.422 2.162 1.00 89.62 98 GLY A CA 1
ATOM 739 C C . GLY A 1 98 ? -6.132 -9.924 2.109 1.00 89.62 98 GLY A C 1
ATOM 740 O O . GLY A 1 98 ? -6.844 -9.187 1.421 1.00 89.62 98 GLY A O 1
ATOM 741 N N . TYR A 1 99 ? -5.111 -9.469 2.843 1.00 90.88 99 TYR A N 1
ATOM 742 C CA . TYR A 1 99 ? -4.661 -8.076 2.897 1.00 90.88 99 TYR A CA 1
ATOM 743 C C . TYR A 1 99 ? -3.139 -7.982 3.109 1.00 90.88 99 TYR A C 1
ATOM 745 O O . TYR A 1 99 ? -2.520 -8.906 3.633 1.00 90.88 99 TYR A O 1
ATOM 753 N N . PHE A 1 100 ? -2.554 -6.860 2.692 1.00 92.94 100 PHE A N 1
ATOM 754 C CA . PHE A 1 100 ? -1.190 -6.441 2.993 1.00 92.94 100 PHE A CA 1
ATOM 755 C C . PHE A 1 100 ? -1.137 -5.808 4.388 1.00 92.94 100 PHE A C 1
ATOM 757 O O . PHE A 1 100 ? -1.798 -4.797 4.653 1.00 92.94 100 PHE A O 1
ATOM 764 N N . HIS A 1 101 ? -0.334 -6.384 5.275 1.00 87.81 101 HIS A N 1
ATOM 765 C CA . HIS A 1 101 ? -0.110 -5.908 6.641 1.00 87.81 101 HIS A CA 1
ATOM 766 C C . HIS A 1 101 ? 0.815 -4.700 6.677 1.00 87.81 101 HIS A C 1
ATOM 768 O O . HIS A 1 101 ? 0.747 -3.893 7.603 1.00 87.81 101 HIS A O 1
ATOM 774 N N . SER A 1 102 ? 1.691 -4.585 5.682 1.00 87.25 102 SER A N 1
ATOM 775 C CA . SER A 1 102 ? 2.609 -3.469 5.571 1.00 87.25 102 SER A CA 1
ATOM 776 C C . SER A 1 102 ? 3.001 -3.195 4.126 1.00 87.25 102 SER A C 1
ATOM 778 O O . SER A 1 102 ? 2.754 -3.990 3.214 1.00 87.25 102 SER A O 1
ATOM 780 N N . ILE A 1 103 ? 3.632 -2.043 3.926 1.00 87.75 103 ILE A N 1
ATOM 781 C CA . ILE A 1 103 ? 4.154 -1.613 2.629 1.00 87.75 103 ILE A CA 1
ATOM 782 C C . ILE A 1 103 ? 5.185 -2.619 2.088 1.00 87.75 103 ILE A C 1
ATOM 784 O O . ILE A 1 103 ? 5.254 -2.824 0.880 1.00 87.75 103 ILE A O 1
ATOM 788 N N . MET A 1 104 ? 5.920 -3.324 2.952 1.00 83.69 104 MET A N 1
ATOM 789 C CA . MET A 1 104 ? 6.852 -4.375 2.525 1.00 83.69 104 MET A CA 1
ATOM 790 C C . MET A 1 104 ? 6.182 -5.487 1.744 1.00 83.69 104 MET A C 1
ATOM 792 O O . MET A 1 104 ? 6.730 -5.978 0.761 1.00 83.69 104 MET A O 1
ATOM 796 N N . GLU A 1 105 ? 5.008 -5.918 2.196 1.00 89.81 105 GLU A N 1
ATOM 797 C CA . GLU A 1 105 ? 4.278 -6.973 1.509 1.00 89.81 105 GLU A CA 1
ATOM 798 C C . GLU A 1 105 ? 3.775 -6.489 0.145 1.00 89.81 105 GLU A C 1
ATOM 800 O O . GLU A 1 105 ? 3.761 -7.279 -0.795 1.00 89.81 105 GLU A O 1
ATOM 805 N N . LEU A 1 106 ? 3.441 -5.197 0.010 1.00 92.62 106 LEU A N 1
ATOM 806 C CA . LEU A 1 106 ? 3.130 -4.593 -1.287 1.00 92.62 106 LEU A CA 1
ATOM 807 C C . LEU A 1 106 ? 4.355 -4.600 -2.208 1.00 92.62 106 LEU A C 1
ATOM 809 O O . LEU A 1 106 ? 4.235 -4.996 -3.363 1.00 92.62 106 LEU A O 1
ATOM 813 N N . LEU A 1 107 ? 5.534 -4.216 -1.710 1.00 89.44 107 LEU A N 1
ATOM 814 C CA . LEU A 1 107 ? 6.756 -4.188 -2.521 1.00 89.44 107 LEU A CA 1
ATOM 815 C C . LEU A 1 107 ? 7.161 -5.576 -3.041 1.00 89.44 107 LEU A C 1
ATOM 817 O O . LEU A 1 107 ? 7.830 -5.667 -4.062 1.00 89.44 107 LEU A O 1
ATOM 821 N N . ARG A 1 108 ? 6.683 -6.667 -2.424 1.00 88.44 108 ARG A N 1
ATOM 822 C CA . ARG A 1 108 ? 6.867 -8.034 -2.943 1.00 88.44 108 ARG A CA 1
ATOM 823 C C . ARG A 1 108 ? 6.131 -8.318 -4.248 1.00 88.44 108 ARG A C 1
ATOM 825 O O . ARG A 1 108 ? 6.403 -9.366 -4.830 1.00 88.44 108 ARG A O 1
ATOM 832 N N . VAL A 1 109 ? 5.214 -7.457 -4.693 1.00 93.81 109 VAL A N 1
ATOM 833 C CA . VAL A 1 109 ? 4.571 -7.573 -6.008 1.00 93.81 109 VAL A CA 1
ATOM 834 C C . VAL A 1 109 ? 5.646 -7.376 -7.085 1.00 93.81 109 VAL A C 1
ATOM 836 O O . VAL A 1 109 ? 6.139 -6.257 -7.240 1.00 93.81 109 VAL A O 1
ATOM 839 N N . PRO A 1 110 ? 6.037 -8.428 -7.831 1.00 92.19 110 PRO A N 1
ATOM 840 C CA . PRO A 1 110 ? 7.180 -8.349 -8.741 1.00 92.19 110 PRO A CA 1
ATOM 841 C C . PRO A 1 110 ? 7.022 -7.274 -9.818 1.00 92.19 110 PRO A C 1
ATOM 843 O O . PRO A 1 110 ? 7.989 -6.618 -10.191 1.00 92.19 110 PRO A O 1
ATOM 846 N N . GLU A 1 111 ? 5.798 -7.045 -10.281 1.00 95.06 111 GLU A N 1
ATOM 847 C CA . GLU A 1 111 ? 5.442 -6.080 -11.320 1.00 95.06 111 GLU A CA 1
ATOM 848 C C . GLU A 1 111 ? 5.636 -4.620 -10.873 1.00 95.06 111 GLU A C 1
ATOM 850 O O . GLU A 1 111 ? 5.640 -3.719 -11.707 1.00 95.06 111 GLU A O 1
ATOM 855 N N . LEU A 1 112 ? 5.846 -4.371 -9.576 1.00 93.88 112 LEU A N 1
ATOM 856 C CA . LEU A 1 112 ? 6.275 -3.066 -9.072 1.00 93.88 112 LEU A CA 1
ATOM 857 C C . LEU A 1 112 ? 7.793 -2.867 -9.150 1.00 93.88 112 LEU A C 1
ATOM 859 O O . LEU A 1 112 ? 8.246 -1.761 -8.901 1.00 93.88 112 LEU A O 1
ATOM 863 N N . SER A 1 113 ? 8.580 -3.902 -9.459 1.00 91.50 113 SER A N 1
ATOM 864 C CA . SER A 1 113 ? 10.045 -3.848 -9.459 1.00 91.50 113 SER A CA 1
ATOM 865 C C . SER A 1 113 ? 10.649 -4.843 -10.467 1.00 91.50 113 SER A C 1
ATOM 867 O O . SER A 1 113 ? 10.714 -4.549 -11.660 1.00 91.50 113 SER A O 1
ATOM 869 N N . SER A 1 114 ? 11.066 -6.035 -10.026 1.00 87.94 114 SER A N 1
ATOM 870 C CA . SER A 1 114 ? 11.868 -6.990 -10.811 1.00 87.94 114 SER A CA 1
ATOM 871 C C . SER A 1 114 ? 11.170 -7.615 -12.022 1.00 87.94 114 SER A C 1
ATOM 873 O O . SER A 1 114 ? 11.840 -8.071 -12.945 1.00 87.94 114 SER A O 1
ATOM 875 N N . ALA A 1 115 ? 9.840 -7.628 -12.032 1.00 90.94 115 ALA A N 1
ATOM 876 C CA . ALA A 1 115 ? 9.010 -8.069 -13.149 1.00 90.94 115 ALA A CA 1
ATOM 877 C C . ALA A 1 115 ? 8.194 -6.912 -13.748 1.00 90.94 115 ALA A C 1
ATOM 879 O O . ALA A 1 115 ? 7.116 -7.140 -14.297 1.00 90.94 115 ALA A O 1
ATOM 880 N N . SER A 1 116 ? 8.664 -5.668 -13.589 1.00 92.06 116 SER A N 1
ATOM 881 C CA . SER A 1 116 ? 7.955 -4.484 -14.070 1.00 92.06 116 SER A CA 1
ATOM 882 C C . SER A 1 116 ? 7.578 -4.621 -15.551 1.00 92.06 116 SER A C 1
ATOM 884 O O . SER A 1 116 ? 8.438 -4.935 -16.377 1.00 92.06 116 SER A O 1
ATOM 886 N N . PRO A 1 117 ? 6.313 -4.348 -15.920 1.00 93.81 117 PRO A N 1
ATOM 887 C CA . PRO A 1 117 ? 5.833 -4.476 -17.296 1.00 93.81 117 PRO A CA 1
ATOM 888 C C . PRO A 1 117 ? 6.400 -3.403 -18.244 1.00 93.81 117 PRO A C 1
ATOM 890 O O . PRO A 1 117 ? 6.144 -3.455 -19.447 1.00 93.81 117 PRO A O 1
ATOM 893 N N . TRP A 1 118 ? 7.150 -2.426 -17.722 1.00 91.50 118 TRP A N 1
ATOM 894 C CA . TRP A 1 118 ? 7.893 -1.441 -18.517 1.00 91.50 118 TRP A CA 1
ATOM 895 C C . TRP A 1 118 ? 9.338 -1.858 -18.797 1.00 91.50 118 TRP A C 1
ATOM 897 O O . TRP A 1 118 ? 9.996 -1.253 -19.643 1.00 91.50 118 TRP A O 1
ATOM 907 N N . LEU A 1 119 ? 9.826 -2.904 -18.129 1.00 88.31 119 LEU A N 1
ATOM 908 C CA . LEU A 1 119 ? 11.160 -3.436 -18.352 1.00 88.31 119 LEU A CA 1
ATOM 909 C C . LEU A 1 119 ? 11.133 -4.535 -19.413 1.00 88.31 119 LEU A C 1
ATOM 911 O O . LEU A 1 119 ? 10.303 -5.445 -19.400 1.00 88.31 119 LEU A O 1
ATOM 915 N N . ASN A 1 120 ? 12.106 -4.493 -20.317 1.00 84.06 120 ASN A N 1
ATOM 916 C CA . ASN A 1 120 ? 12.419 -5.614 -21.180 1.00 84.06 120 ASN A CA 1
ATOM 917 C C . ASN A 1 120 ? 13.333 -6.588 -20.427 1.00 84.06 120 ASN A C 1
ATOM 919 O O . ASN A 1 120 ? 14.530 -6.346 -20.250 1.00 84.06 120 ASN A O 1
ATOM 923 N N . LEU A 1 121 ? 12.746 -7.701 -19.992 1.00 79.88 121 LEU A N 1
ATOM 924 C CA . LEU A 1 121 ? 13.410 -8.742 -19.200 1.00 79.88 121 LEU A CA 1
ATOM 925 C C . LEU A 1 121 ? 13.917 -9.912 -20.053 1.00 79.88 121 LEU A C 1
ATOM 927 O O . LEU A 1 121 ? 14.330 -10.939 -19.520 1.00 79.88 121 LEU A O 1
ATOM 931 N N . THR A 1 122 ? 13.866 -9.787 -21.379 1.00 74.94 122 THR A N 1
ATOM 932 C CA . THR A 1 122 ? 14.260 -10.855 -22.302 1.00 74.94 122 THR A CA 1
ATOM 933 C C . THR A 1 122 ? 15.599 -10.554 -22.970 1.00 74.94 122 THR A C 1
ATOM 935 O O . THR A 1 122 ? 15.903 -9.411 -23.304 1.00 74.94 122 THR A O 1
ATOM 938 N N . GLY A 1 123 ? 16.403 -11.594 -23.206 1.00 67.25 123 GLY A N 1
ATOM 939 C CA . GLY A 1 123 ? 17.630 -11.503 -24.002 1.00 67.25 123 GLY A CA 1
ATOM 940 C C . GLY A 1 123 ? 18.838 -10.911 -23.266 1.00 67.25 123 GLY A C 1
ATOM 941 O O . GLY A 1 123 ? 19.081 -11.179 -22.096 1.00 67.25 123 GLY A O 1
ATOM 942 N N . PHE A 1 124 ? 19.666 -10.154 -23.986 1.00 60.72 124 PHE A N 1
ATOM 943 C CA . PHE A 1 124 ? 20.877 -9.529 -23.440 1.00 60.72 124 PHE A CA 1
ATOM 944 C C . PHE A 1 124 ? 20.631 -8.409 -22.400 1.00 60.72 124 PHE A C 1
ATOM 946 O O . PHE A 1 124 ? 21.422 -8.342 -21.454 1.00 60.72 124 PHE A O 1
ATOM 953 N N . PRO A 1 125 ? 19.575 -7.568 -22.494 1.00 59.03 125 PRO A N 1
ATOM 954 C CA . PRO A 1 125 ? 19.289 -6.533 -21.495 1.00 59.03 125 PRO A CA 1
ATOM 955 C C . PRO A 1 125 ? 19.176 -7.051 -20.054 1.00 59.03 125 PRO A C 1
ATOM 957 O O . PRO A 1 125 ? 19.700 -6.407 -19.150 1.00 59.03 125 PRO A O 1
ATOM 960 N N . SER A 1 126 ? 18.587 -8.233 -19.831 1.00 60.41 126 SER A N 1
ATOM 961 C CA . SER A 1 126 ? 18.460 -8.827 -18.489 1.00 60.41 126 SER A CA 1
ATOM 962 C C . SER A 1 126 ? 19.789 -9.317 -17.899 1.00 60.41 126 SER A C 1
ATOM 964 O O . SER A 1 126 ? 19.888 -9.492 -16.690 1.00 60.41 126 SER A O 1
ATOM 966 N N . ASN A 1 127 ? 20.805 -9.552 -18.738 1.00 57.88 127 ASN A N 1
ATOM 967 C CA . ASN A 1 127 ? 22.091 -10.123 -18.326 1.00 57.88 127 ASN A CA 1
ATOM 968 C C . ASN A 1 127 ? 23.204 -9.074 -18.167 1.00 57.88 127 ASN A C 1
ATOM 970 O O . ASN A 1 127 ? 24.177 -9.336 -17.464 1.00 57.88 127 ASN A O 1
ATOM 974 N N . TYR A 1 128 ? 23.090 -7.915 -18.830 1.00 57.56 128 TYR A N 1
ATOM 975 C CA . TYR A 1 128 ? 24.178 -6.924 -18.893 1.00 57.56 128 TYR A CA 1
ATOM 976 C C . TYR A 1 128 ? 23.731 -5.455 -18.917 1.00 57.56 128 TYR A C 1
ATOM 978 O O . TYR A 1 128 ? 24.585 -4.580 -18.823 1.00 57.56 128 TYR A O 1
ATOM 986 N N . GLY A 1 129 ? 22.436 -5.171 -19.081 1.00 60.56 129 GLY A N 1
ATOM 987 C CA . GLY A 1 129 ? 21.921 -3.816 -19.311 1.00 60.56 129 GLY A CA 1
ATOM 988 C C . GLY A 1 129 ? 20.958 -3.320 -18.238 1.00 60.56 129 GLY A C 1
ATOM 989 O O . GLY A 1 129 ? 20.223 -2.376 -18.508 1.00 60.56 129 GLY A O 1
ATOM 990 N N . MET A 1 130 ? 20.925 -3.966 -17.069 1.00 72.25 130 MET A N 1
ATOM 991 C CA . MET A 1 130 ? 20.018 -3.608 -15.982 1.00 72.25 130 MET A CA 1
ATOM 992 C C . MET A 1 130 ? 20.793 -3.212 -14.725 1.00 72.25 130 MET A C 1
ATOM 994 O O . MET A 1 130 ? 21.610 -3.989 -14.228 1.00 72.25 130 MET A O 1
ATOM 998 N N . THR A 1 131 ? 20.518 -2.014 -14.221 1.00 76.69 131 THR A N 1
ATOM 999 C CA . THR A 1 131 ? 20.972 -1.509 -12.922 1.00 76.69 131 THR A CA 1
ATOM 1000 C C . THR A 1 131 ? 19.840 -1.585 -11.894 1.00 76.69 131 THR A C 1
ATOM 1002 O O . THR A 1 131 ? 18.686 -1.861 -12.234 1.00 76.69 131 THR A O 1
ATOM 1005 N N . ASP A 1 132 ? 20.179 -1.354 -10.629 1.00 77.19 132 ASP A N 1
ATOM 1006 C CA . ASP A 1 132 ? 19.227 -1.161 -9.528 1.00 77.19 132 ASP A CA 1
ATOM 1007 C C . ASP A 1 132 ? 18.197 -0.062 -9.829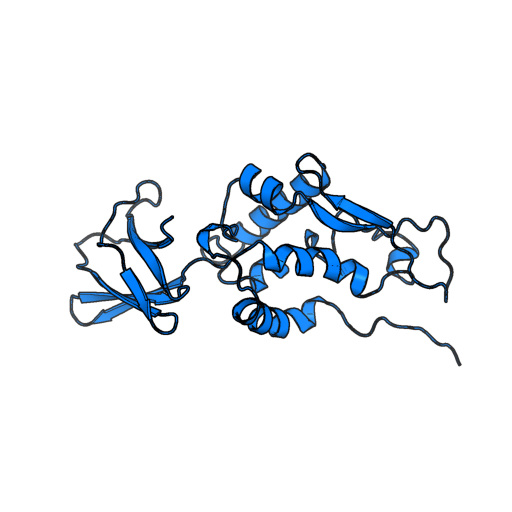 1.00 77.19 132 ASP A C 1
ATOM 1009 O O . ASP A 1 132 ? 17.005 -0.266 -9.608 1.00 77.19 132 ASP A O 1
ATOM 1013 N N . GLU A 1 133 ? 18.623 1.041 -10.447 1.00 80.69 133 GLU A N 1
ATOM 1014 C CA . GLU A 1 133 ? 17.762 2.161 -10.841 1.00 80.69 133 GLU A CA 1
ATOM 1015 C C . GLU A 1 133 ? 16.510 1.704 -11.614 1.00 80.69 133 GLU A C 1
ATOM 1017 O O . GLU A 1 133 ? 15.389 2.084 -11.269 1.00 80.69 133 GLU A O 1
ATOM 1022 N N . GLY A 1 134 ? 16.664 0.818 -12.607 1.00 83.62 134 GLY A N 1
ATOM 1023 C CA . GLY A 1 134 ? 15.539 0.292 -13.388 1.00 83.62 134 GLY A CA 1
ATOM 1024 C C . GLY A 1 134 ? 14.486 -0.429 -12.539 1.00 83.62 134 GLY A C 1
ATOM 1025 O O . GLY A 1 134 ? 13.294 -0.373 -12.846 1.00 83.62 134 GLY A O 1
ATOM 1026 N N . TYR A 1 135 ? 14.912 -1.074 -11.454 1.00 85.50 135 TYR A N 1
ATOM 1027 C CA . TYR A 1 135 ? 14.045 -1.810 -10.538 1.00 85.50 135 TYR A CA 1
ATOM 1028 C C . TYR A 1 135 ? 13.491 -0.960 -9.388 1.00 85.50 135 TYR A C 1
ATOM 1030 O O . TYR A 1 135 ? 12.505 -1.365 -8.766 1.00 85.50 135 TYR A O 1
ATOM 1038 N N . GLU A 1 136 ? 14.112 0.181 -9.086 1.00 86.50 136 GLU A N 1
ATOM 1039 C CA . GLU A 1 136 ? 13.835 0.982 -7.888 1.00 86.50 136 GLU A CA 1
ATOM 1040 C C . GLU A 1 136 ? 13.070 2.281 -8.160 1.00 86.50 136 GLU A C 1
ATOM 1042 O O . GLU A 1 136 ? 12.426 2.809 -7.248 1.00 86.50 136 GLU A O 1
ATOM 1047 N N . VAL A 1 137 ? 13.034 2.768 -9.405 1.00 89.88 137 VAL A N 1
ATOM 1048 C CA . VAL A 1 137 ? 12.304 4.003 -9.754 1.00 89.88 137 VAL A CA 1
ATOM 1049 C C . VAL A 1 137 ? 10.801 3.897 -9.478 1.00 89.88 137 VAL A C 1
ATOM 1051 O O . VAL A 1 137 ? 10.249 4.723 -8.759 1.00 89.88 137 VAL A O 1
ATOM 1054 N N . LEU A 1 138 ? 10.120 2.864 -9.979 1.00 92.25 138 LEU A N 1
ATOM 1055 C CA . LEU A 1 138 ? 8.682 2.712 -9.731 1.00 92.25 138 LEU A CA 1
ATOM 1056 C C . LEU A 1 138 ? 8.322 2.546 -8.239 1.00 92.25 138 LEU A C 1
ATOM 1058 O O . LEU A 1 138 ? 7.419 3.250 -7.773 1.00 92.25 138 LEU A O 1
ATOM 1062 N N . PRO A 1 139 ? 8.968 1.650 -7.462 1.00 90.62 139 PRO A N 1
ATOM 1063 C CA . PRO A 1 139 ? 8.606 1.489 -6.063 1.00 90.62 139 PRO A CA 1
ATOM 1064 C C . PRO A 1 139 ? 8.948 2.744 -5.251 1.00 90.62 139 PRO A C 1
ATOM 1066 O O . PRO A 1 139 ? 8.135 3.135 -4.420 1.00 90.62 139 PRO A O 1
ATOM 1069 N N . SER A 1 140 ? 10.073 3.425 -5.507 1.00 87.81 140 SER A N 1
ATOM 1070 C CA . SER A 1 140 ? 10.421 4.671 -4.799 1.00 87.81 140 SER A CA 1
ATOM 1071 C C . SER A 1 140 ? 9.380 5.775 -5.004 1.00 87.81 140 SER A C 1
ATOM 1073 O O . SER A 1 140 ? 8.915 6.370 -4.030 1.00 87.81 140 SER A O 1
ATOM 1075 N N . GLU A 1 141 ? 8.927 5.975 -6.240 1.00 90.94 141 GLU A N 1
ATOM 1076 C CA . GLU A 1 141 ? 7.870 6.931 -6.570 1.00 90.94 141 GLU A CA 1
ATOM 1077 C C . GLU A 1 141 ? 6.533 6.550 -5.904 1.00 90.94 141 GLU A C 1
ATOM 1079 O O . GLU A 1 141 ? 5.847 7.399 -5.318 1.00 90.94 141 GLU A O 1
ATOM 1084 N N . LEU A 1 142 ? 6.173 5.260 -5.926 1.00 93.44 142 LEU A N 1
ATOM 1085 C CA . LEU A 1 142 ? 4.926 4.747 -5.351 1.00 93.44 142 LEU A CA 1
ATOM 1086 C C . LEU A 1 142 ? 4.836 4.960 -3.836 1.00 93.44 142 LEU A C 1
ATOM 1088 O O . LEU A 1 142 ? 3.752 5.253 -3.325 1.00 93.44 142 LEU A O 1
ATOM 1092 N N . LEU A 1 143 ? 5.950 4.837 -3.112 1.00 89.44 143 LEU A N 1
ATOM 1093 C CA . LEU A 1 143 ? 5.994 4.929 -1.646 1.00 89.44 143 LEU A CA 1
ATOM 1094 C C . LEU A 1 143 ? 5.525 6.283 -1.108 1.00 89.44 143 LEU A C 1
ATOM 1096 O O . LEU A 1 143 ? 5.003 6.357 0.004 1.00 89.44 143 LEU A O 1
ATOM 1100 N N . SER A 1 144 ? 5.638 7.338 -1.916 1.00 88.69 144 SER A N 1
ATOM 1101 C CA . SER A 1 144 ? 5.105 8.661 -1.587 1.00 88.69 144 SER A CA 1
ATOM 1102 C C . SER A 1 144 ? 3.576 8.747 -1.684 1.00 88.69 144 SER A C 1
ATOM 1104 O O . SER A 1 144 ? 2.983 9.663 -1.121 1.00 88.69 144 SER A O 1
ATOM 1106 N N . ARG A 1 145 ? 2.917 7.803 -2.370 1.00 93.25 145 ARG A N 1
ATOM 1107 C CA . ARG A 1 145 ? 1.482 7.858 -2.711 1.00 93.25 145 ARG A CA 1
ATOM 1108 C C . ARG A 1 145 ? 0.622 6.820 -2.007 1.00 93.25 145 ARG A C 1
ATOM 1110 O O . ARG A 1 145 ? -0.605 6.855 -2.136 1.00 93.25 145 ARG A O 1
ATOM 1117 N N . VAL A 1 146 ? 1.234 5.910 -1.259 1.00 93.38 146 VAL A N 1
ATOM 1118 C CA . VAL A 1 146 ? 0.531 4.830 -0.565 1.00 93.38 146 VAL A CA 1
ATOM 1119 C C . VAL A 1 146 ? 0.734 4.886 0.942 1.00 93.38 146 VAL A C 1
ATOM 1121 O O . VAL A 1 146 ? 1.716 5.430 1.438 1.00 93.38 146 VAL A O 1
ATOM 1124 N N . ARG A 1 147 ? -0.203 4.287 1.677 1.00 91.38 147 ARG A N 1
ATOM 1125 C CA . ARG A 1 147 ? -0.107 4.076 3.124 1.00 91.38 147 ARG A CA 1
ATOM 1126 C C . ARG A 1 147 ? -0.547 2.669 3.512 1.00 91.38 147 ARG A C 1
ATOM 1128 O O . ARG A 1 147 ? -1.452 2.103 2.894 1.00 91.38 147 ARG A O 1
ATOM 1135 N N . ALA A 1 148 ? 0.034 2.153 4.590 1.00 89.38 148 ALA A N 1
ATOM 1136 C CA . ALA A 1 148 ? -0.535 1.013 5.298 1.00 89.38 148 ALA A CA 1
ATOM 1137 C C . ALA A 1 148 ? -1.868 1.397 5.964 1.00 89.38 148 ALA A C 1
ATOM 1139 O O . ALA A 1 148 ? -2.100 2.564 6.296 1.00 89.38 148 ALA A O 1
ATOM 1140 N N . ASP A 1 149 ? -2.739 0.412 6.166 1.00 90.12 149 ASP A N 1
ATOM 1141 C CA . ASP A 1 149 ? -3.961 0.604 6.945 1.00 90.12 149 ASP A CA 1
ATOM 1142 C C . ASP A 1 149 ? -3.721 0.324 8.430 1.00 90.12 149 ASP A C 1
ATOM 1144 O O . ASP A 1 149 ? -2.805 -0.428 8.774 1.00 90.12 149 ASP A O 1
ATOM 1148 N N . PRO A 1 150 ? -4.557 0.879 9.326 1.00 90.19 150 PRO A N 1
ATOM 1149 C CA . PRO A 1 150 ? -4.464 0.573 10.741 1.00 90.19 150 PRO A CA 1
ATOM 1150 C C . PRO A 1 150 ? -4.604 -0.925 11.027 1.00 90.19 150 PRO A C 1
ATOM 1152 O O . PRO A 1 150 ? -5.568 -1.566 10.599 1.00 90.19 150 PRO A O 1
ATOM 1155 N N . VAL A 1 151 ? -3.682 -1.471 11.819 1.00 87.19 151 VAL A N 1
ATOM 1156 C CA . VAL A 1 151 ? -3.688 -2.891 12.201 1.00 87.19 151 VAL A CA 1
ATOM 1157 C C . VAL A 1 151 ? -4.222 -3.035 13.618 1.00 87.19 151 VAL A C 1
ATOM 1159 O O . VAL A 1 151 ? -3.683 -2.444 14.553 1.00 87.19 151 VAL A O 1
ATOM 1162 N N . GLY A 1 152 ? -5.287 -3.823 13.768 1.00 88.94 152 GLY A N 1
ATOM 1163 C CA . GLY A 1 152 ? -5.939 -4.092 15.046 1.00 88.94 152 GLY A CA 1
ATOM 1164 C C . GLY A 1 152 ? -5.495 -5.410 15.673 1.00 88.94 152 GLY A C 1
ATOM 1165 O O . GLY A 1 152 ? -5.475 -6.449 15.017 1.00 88.94 152 GLY A O 1
ATOM 1166 N N . THR A 1 153 ? -5.206 -5.385 16.968 1.00 89.31 153 THR A N 1
ATOM 1167 C CA . THR A 1 153 ? -5.048 -6.567 17.818 1.00 89.31 153 THR A CA 1
ATOM 1168 C C . THR A 1 153 ? -6.126 -6.585 18.889 1.00 89.31 153 THR A C 1
ATOM 1170 O O . THR A 1 153 ? -6.602 -5.536 19.321 1.00 89.31 153 THR A O 1
ATOM 1173 N N . VAL A 1 154 ? -6.488 -7.786 19.327 1.00 86.56 154 VAL A N 1
ATOM 1174 C CA . VAL A 1 154 ? -7.559 -8.014 20.293 1.00 86.56 154 VAL A CA 1
ATOM 1175 C C . VAL A 1 154 ? -6.970 -8.682 21.527 1.00 86.56 154 VAL A C 1
ATOM 1177 O O . VAL A 1 154 ? -6.379 -9.757 21.416 1.00 86.56 154 VAL A O 1
ATOM 1180 N N . THR A 1 155 ? -7.144 -8.070 22.693 1.00 84.88 155 THR A N 1
ATOM 1181 C CA . THR A 1 155 ? -6.791 -8.651 23.992 1.00 84.88 155 THR A CA 1
ATOM 1182 C C . THR A 1 155 ? -8.061 -8.849 24.809 1.00 84.88 155 THR A C 1
ATOM 1184 O O . THR A 1 155 ? -8.846 -7.926 25.009 1.00 84.88 155 THR A O 1
ATOM 1187 N N . GLN A 1 156 ? -8.303 -10.078 25.267 1.00 79.31 156 GLN A N 1
ATOM 1188 C CA . GLN A 1 156 ? -9.449 -10.388 26.120 1.00 79.31 156 GLN A CA 1
ATOM 1189 C C . GLN A 1 156 ? -9.000 -10.451 27.578 1.00 79.31 156 GLN A C 1
ATOM 1191 O O . GLN A 1 156 ? -8.073 -11.189 27.911 1.00 79.31 156 GLN A O 1
ATOM 1196 N N . SER A 1 157 ? -9.680 -9.706 28.447 1.00 72.44 157 SER A N 1
ATOM 1197 C CA . SER A 1 157 ? -9.518 -9.798 29.897 1.00 72.44 157 SER A CA 1
ATOM 1198 C C . SER A 1 157 ? -10.888 -9.963 30.543 1.00 72.44 157 SER A C 1
ATOM 1200 O O . SER A 1 157 ? -11.765 -9.107 30.406 1.00 72.44 157 SER A O 1
ATOM 1202 N N . ASN A 1 158 ? -11.087 -11.088 31.233 1.00 72.88 158 ASN A N 1
ATOM 1203 C CA . ASN A 1 158 ? -12.371 -11.504 31.801 1.00 72.88 158 ASN A CA 1
ATOM 1204 C C . ASN A 1 158 ? -13.487 -11.530 30.726 1.00 72.88 158 ASN A C 1
ATOM 1206 O O . ASN A 1 158 ? -13.500 -12.422 29.879 1.00 72.88 158 ASN A O 1
ATOM 1210 N N . ASN A 1 159 ? -14.371 -10.524 30.713 1.00 70.75 159 ASN A N 1
ATOM 1211 C CA . ASN A 1 159 ? -15.495 -10.368 29.776 1.00 70.75 159 ASN A CA 1
ATOM 1212 C C . ASN A 1 159 ? -15.419 -9.083 28.930 1.00 70.75 159 ASN A C 1
ATOM 1214 O O . ASN A 1 159 ? -16.375 -8.747 28.231 1.00 70.75 159 ASN A O 1
ATOM 1218 N N . THR A 1 160 ? -14.303 -8.358 28.996 1.00 72.75 160 THR A N 1
ATOM 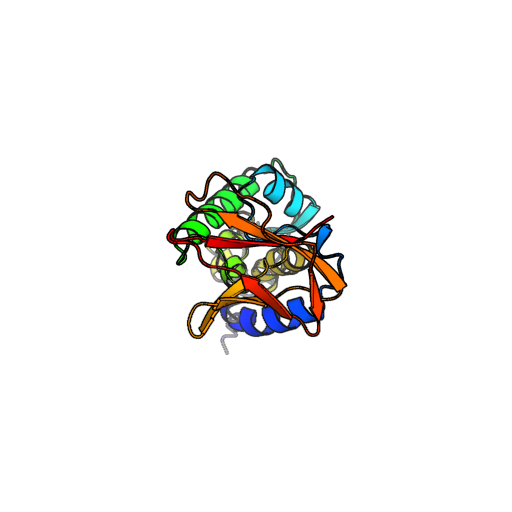1219 C CA . THR A 1 160 ? -14.076 -7.158 28.191 1.00 72.75 160 THR A CA 1
ATOM 1220 C C . THR A 1 160 ? -13.017 -7.469 27.152 1.00 72.75 160 THR A C 1
ATOM 1222 O O . THR A 1 160 ? -11.964 -8.035 27.462 1.00 72.75 160 THR A O 1
ATOM 1225 N N . VAL A 1 161 ? -13.301 -7.097 25.909 1.00 83.75 161 VAL A N 1
ATOM 1226 C CA . VAL A 1 161 ? -12.308 -7.117 24.847 1.00 83.75 161 VAL A CA 1
ATOM 1227 C C . VAL A 1 161 ? -11.749 -5.718 24.693 1.00 83.75 161 VAL A C 1
ATOM 1229 O O . VAL A 1 161 ? -12.494 -4.758 24.526 1.00 83.75 161 VAL A O 1
ATOM 1232 N N . GLU A 1 162 ? -10.435 -5.602 24.746 1.00 90.19 162 GLU A N 1
ATOM 1233 C CA . GLU A 1 162 ? -9.729 -4.389 24.385 1.00 90.19 162 GLU A CA 1
ATOM 1234 C C . GLU A 1 162 ? -9.223 -4.532 22.949 1.00 90.19 162 GLU A C 1
ATOM 1236 O O . GLU A 1 162 ? -8.514 -5.477 22.590 1.00 90.19 162 GLU A O 1
ATOM 1241 N N . LEU A 1 163 ? -9.640 -3.596 22.102 1.00 91.44 163 LEU A N 1
ATOM 1242 C CA . LEU A 1 163 ? -9.073 -3.424 20.778 1.00 91.44 163 LEU A CA 1
ATOM 1243 C C . LEU A 1 163 ? -7.902 -2.463 20.894 1.00 91.44 163 LEU A C 1
ATOM 1245 O O . LEU A 1 163 ? -8.035 -1.391 21.481 1.00 91.44 163 LEU A O 1
ATOM 1249 N N . ARG A 1 164 ? -6.778 -2.824 20.288 1.00 93.25 164 ARG A N 1
ATOM 1250 C CA . ARG A 1 164 ? -5.605 -1.965 20.153 1.00 93.25 164 ARG A CA 1
ATOM 1251 C C . ARG A 1 164 ? -5.282 -1.820 18.680 1.00 93.25 164 ARG A C 1
ATOM 1253 O O . ARG A 1 164 ? -5.044 -2.826 18.022 1.00 93.25 164 ARG A O 1
ATOM 1260 N N . PHE A 1 165 ? -5.236 -0.594 18.178 1.00 92.88 165 PHE A N 1
ATOM 1261 C CA . PHE A 1 165 ? -4.871 -0.309 16.794 1.00 92.88 165 PHE A CA 1
ATOM 1262 C C . PHE A 1 165 ? -3.528 0.408 16.729 1.00 92.88 165 PHE A C 1
ATOM 1264 O O . PHE A 1 165 ? -3.279 1.310 17.526 1.00 92.88 165 PHE A O 1
ATOM 1271 N N . ILE A 1 166 ? -2.688 0.012 15.773 1.00 90.88 166 ILE A N 1
ATOM 1272 C CA . ILE A 1 166 ? -1.525 0.791 15.337 1.00 90.88 166 ILE A CA 1
ATOM 1273 C C . ILE A 1 166 ? -1.984 1.678 14.180 1.00 90.88 166 ILE A C 1
ATOM 1275 O O . ILE A 1 166 ? -2.557 1.159 13.221 1.00 90.88 166 ILE A O 1
ATOM 1279 N N . ALA A 1 167 ? -1.787 2.991 14.278 1.00 90.38 167 ALA A N 1
ATOM 1280 C CA . ALA A 1 167 ? -2.337 3.967 13.340 1.00 90.38 167 ALA A CA 1
ATOM 1281 C C . ALA A 1 167 ? -1.489 5.252 13.275 1.00 90.38 167 ALA A C 1
ATOM 1283 O O . ALA A 1 167 ? -0.647 5.486 14.135 1.00 90.38 167 ALA A O 1
ATOM 1284 N N . PHE A 1 168 ? -1.711 6.104 12.268 1.00 88.25 168 PHE A N 1
ATOM 1285 C CA . PHE A 1 168 ? -1.025 7.399 12.170 1.00 88.25 168 PHE A CA 1
ATOM 1286 C C . PHE A 1 168 ? -1.513 8.374 13.245 1.00 88.25 168 PHE A C 1
ATOM 1288 O O . PHE A 1 168 ? -2.723 8.534 13.430 1.00 88.25 168 PHE A O 1
ATOM 1295 N N . ASP A 1 169 ? -0.581 9.070 13.891 1.00 88.06 169 ASP A N 1
ATOM 1296 C CA . ASP A 1 169 ? -0.879 10.091 14.897 1.00 88.06 169 ASP A CA 1
ATOM 1297 C C . ASP A 1 169 ? -1.549 11.332 14.311 1.00 88.06 169 ASP A C 1
ATOM 1299 O O . ASP A 1 169 ? -1.351 11.680 13.151 1.00 88.06 169 ASP A O 1
ATOM 1303 N N . ASN A 1 170 ? -2.338 12.016 15.145 1.00 86.44 170 ASN A N 1
ATOM 1304 C CA . ASN A 1 170 ? -3.091 13.230 14.798 1.00 86.44 170 ASN A CA 1
ATOM 1305 C C . ASN A 1 170 ? -4.185 13.045 13.730 1.00 86.44 170 ASN A C 1
ATOM 1307 O O . ASN A 1 170 ? -4.796 14.021 13.290 1.00 86.44 170 ASN A O 1
ATOM 1311 N N . TYR A 1 171 ? -4.495 11.801 13.366 1.00 90.19 171 TYR A N 1
ATOM 1312 C CA . TYR A 1 171 ? -5.639 11.468 12.526 1.00 90.19 171 TYR A CA 1
ATOM 1313 C C . TYR A 1 171 ? -6.790 10.901 13.351 1.00 90.19 171 TYR A C 1
ATOM 1315 O O . TYR A 1 171 ? -6.584 10.193 14.338 1.00 90.19 171 TYR A O 1
ATOM 1323 N N . ALA A 1 172 ? -8.009 11.212 12.913 1.00 92.75 172 ALA A N 1
ATOM 1324 C CA . ALA A 1 172 ? -9.226 10.681 13.500 1.00 92.75 172 ALA A CA 1
ATOM 1325 C C . ALA A 1 172 ? -9.588 9.345 12.841 1.00 92.75 172 ALA A C 1
ATOM 1327 O O . ALA A 1 172 ? -9.678 9.245 11.614 1.00 92.75 172 ALA A O 1
ATOM 1328 N N . TYR A 1 173 ? -9.856 8.335 13.660 1.00 93.94 173 TYR A N 1
ATOM 1329 C CA . TYR A 1 173 ? -10.278 7.008 13.231 1.00 93.94 173 TYR A CA 1
ATOM 1330 C C . TYR A 1 173 ? -11.634 6.667 13.813 1.00 93.94 173 TYR A C 1
ATOM 1332 O O . TYR A 1 173 ? -11.906 6.927 14.980 1.00 93.94 173 TYR A O 1
ATOM 1340 N N . ARG A 1 174 ? -12.470 6.011 13.017 1.00 93.12 174 ARG A N 1
ATOM 1341 C CA . ARG A 1 174 ? -13.713 5.404 13.487 1.00 93.12 174 ARG A CA 1
ATOM 1342 C C . ARG A 1 174 ? -13.553 3.896 13.529 1.00 93.12 174 ARG A C 1
ATOM 1344 O O . ARG A 1 174 ? -13.109 3.309 12.543 1.00 93.12 174 ARG A O 1
ATOM 1351 N N . VAL A 1 175 ? -13.923 3.267 14.642 1.00 92.56 175 VAL A N 1
ATOM 1352 C CA . VAL A 1 175 ? -13.953 1.806 14.715 1.00 92.56 175 VAL A CA 1
ATOM 1353 C C . VAL A 1 175 ? -15.299 1.316 14.195 1.00 92.56 175 VAL A C 1
ATOM 1355 O O . VAL A 1 175 ? -16.364 1.796 14.595 1.00 92.56 175 VAL A O 1
ATOM 1358 N N . GLU A 1 176 ? -15.242 0.358 13.279 1.00 92.12 176 GLU A N 1
ATOM 1359 C CA . GLU A 1 176 ? -16.400 -0.309 12.700 1.00 92.12 176 GLU A CA 1
ATOM 1360 C C . GLU A 1 176 ? -16.347 -1.807 13.024 1.00 92.12 176 GLU A C 1
ATOM 1362 O O . GLU A 1 176 ? -15.273 -2.411 13.041 1.00 92.12 176 GLU A O 1
ATOM 1367 N N . GLY A 1 177 ? -17.509 -2.401 13.285 1.00 90.19 177 GLY A N 1
ATOM 1368 C CA . GLY A 1 177 ? -17.684 -3.822 13.562 1.00 90.19 177 GLY A CA 1
ATOM 1369 C C . GLY A 1 177 ? -18.523 -4.517 12.491 1.00 90.19 177 GLY A C 1
ATOM 1370 O O . GLY A 1 177 ? -19.400 -3.904 11.885 1.00 90.19 177 GLY A O 1
ATOM 1371 N N . THR A 1 178 ? -18.274 -5.806 12.275 1.00 89.06 178 THR A N 1
ATOM 1372 C CA . THR A 1 178 ? -19.052 -6.658 11.363 1.00 89.06 178 THR A CA 1
ATOM 1373 C C . THR A 1 178 ? -19.152 -8.092 11.887 1.00 89.06 178 THR A C 1
ATOM 1375 O O . THR A 1 178 ? -18.299 -8.544 12.655 1.00 89.06 178 THR A O 1
ATOM 1378 N N . SER A 1 179 ? -20.184 -8.816 11.458 1.00 88.94 179 SER A N 1
ATOM 1379 C CA . SER A 1 179 ? -20.338 -10.267 11.644 1.00 88.94 179 SER A CA 1
ATOM 1380 C C . SER A 1 179 ? -20.302 -11.050 10.325 1.00 88.94 179 SER A C 1
ATOM 1382 O O . SER A 1 179 ? -20.168 -12.271 10.357 1.00 88.94 179 SER A O 1
ATOM 1384 N N . ASP A 1 180 ? -20.396 -10.371 9.177 1.00 87.12 180 ASP A N 1
ATOM 1385 C CA . ASP A 1 180 ? -20.578 -10.970 7.847 1.00 87.12 180 ASP A CA 1
ATOM 1386 C C . ASP A 1 180 ? -19.567 -10.465 6.797 1.00 87.12 180 ASP A C 1
ATOM 1388 O O . ASP A 1 180 ? -19.575 -10.940 5.664 1.00 87.12 180 ASP A O 1
ATOM 1392 N N . PHE A 1 181 ? -18.704 -9.506 7.159 1.00 84.44 181 PHE A N 1
ATOM 1393 C CA . PHE A 1 181 ? -17.790 -8.769 6.273 1.00 84.44 181 PHE A CA 1
ATOM 1394 C C . PHE A 1 181 ? -18.456 -7.932 5.168 1.00 84.44 181 PHE A C 1
ATOM 1396 O O . PHE A 1 181 ? -17.754 -7.201 4.465 1.00 84.44 181 PHE A O 1
ATOM 1403 N N . ALA A 1 182 ? -19.783 -7.968 5.051 1.00 86.69 182 ALA A N 1
ATOM 1404 C CA . ALA A 1 182 ? -20.560 -7.202 4.082 1.00 86.69 182 ALA A CA 1
ATOM 1405 C C . ALA A 1 182 ? -21.093 -5.905 4.700 1.00 86.69 182 ALA A C 1
ATOM 1407 O O . ALA A 1 182 ? -21.004 -4.833 4.099 1.00 86.69 182 ALA A O 1
ATOM 1408 N N . THR A 1 183 ? -21.586 -5.989 5.933 1.00 89.31 183 THR A N 1
ATOM 1409 C CA . THR A 1 183 ? -22.204 -4.885 6.657 1.00 89.31 183 THR A CA 1
ATOM 1410 C C . THR A 1 183 ? -21.290 -4.444 7.788 1.00 89.31 183 THR A C 1
ATOM 1412 O O . THR A 1 183 ? -20.999 -5.207 8.711 1.00 89.31 183 THR A O 1
ATOM 1415 N N . TRP A 1 184 ? -20.843 -3.192 7.730 1.00 90.81 184 TRP A N 1
ATOM 1416 C CA . TRP A 1 184 ? -19.987 -2.588 8.747 1.00 90.81 184 TRP A CA 1
ATOM 1417 C C . TRP A 1 184 ? -20.758 -1.499 9.486 1.00 90.81 184 TRP A C 1
ATOM 1419 O O . TRP A 1 184 ? -21.286 -0.578 8.864 1.00 90.81 184 TRP A O 1
ATOM 1429 N N . THR A 1 185 ? -20.830 -1.599 10.811 1.00 91.62 185 THR A N 1
ATOM 1430 C CA . THR A 1 185 ? -21.521 -0.629 11.668 1.00 91.62 185 THR A CA 1
ATOM 1431 C C . THR A 1 185 ? -20.533 0.092 12.566 1.00 91.62 185 THR A C 1
ATOM 1433 O O . THR A 1 185 ? -19.539 -0.475 13.009 1.00 91.62 185 THR A O 1
ATOM 1436 N N . THR A 1 186 ? -20.789 1.369 12.832 1.00 91.75 186 THR A N 1
ATOM 1437 C CA . THR A 1 186 ? -19.955 2.160 13.742 1.00 91.75 186 THR A CA 1
ATOM 1438 C C . THR A 1 186 ? -20.121 1.655 15.171 1.00 91.75 186 THR A C 1
ATOM 1440 O O . THR A 1 186 ? -21.248 1.550 15.650 1.00 91.75 186 THR A O 1
ATOM 1443 N N . VAL A 1 187 ? -19.008 1.369 15.851 1.00 87.69 187 VAL A N 1
ATOM 1444 C CA . VAL A 1 187 ? -19.013 0.882 17.244 1.00 87.69 187 VAL A CA 1
ATOM 1445 C C . VAL A 1 187 ? -18.443 1.890 18.241 1.00 87.69 187 VAL A C 1
ATOM 1447 O O . VAL A 1 187 ? -18.533 1.662 19.443 1.00 87.69 187 VAL A O 1
ATOM 1450 N N . SER A 1 188 ? -17.863 2.992 17.760 1.00 85.25 188 SER A N 1
ATOM 1451 C CA . SER A 1 188 ? -17.262 4.022 18.606 1.00 85.25 188 SER A CA 1
ATOM 1452 C C . SER A 1 188 ? -17.383 5.426 18.009 1.00 85.25 188 SER A C 1
ATOM 1454 O O . SER A 1 188 ? -17.529 5.606 16.792 1.00 85.25 188 SER A O 1
ATOM 1456 N N . GLU A 1 189 ? -17.241 6.427 18.877 1.00 89.81 189 GLU A N 1
ATOM 1457 C CA . GLU A 1 189 ? -16.897 7.787 18.460 1.00 89.81 189 GLU A CA 1
ATOM 1458 C C . GLU A 1 189 ? -15.493 7.831 17.824 1.00 89.81 189 GLU A C 1
ATOM 1460 O O . GLU A 1 189 ? -14.750 6.846 17.905 1.00 89.81 189 GLU A O 1
ATOM 1465 N N . PRO A 1 190 ? -15.118 8.924 17.136 1.00 92.62 190 PRO A N 1
ATOM 1466 C CA . PRO A 1 190 ? -13.770 9.081 16.610 1.00 92.62 190 PRO A CA 1
ATOM 1467 C C . PRO A 1 190 ? -12.694 9.007 17.702 1.00 92.62 190 PRO A C 1
ATOM 1469 O O . PRO A 1 190 ? -12.797 9.658 18.740 1.00 92.62 190 PRO A O 1
ATOM 1472 N N . HIS A 1 191 ? -11.632 8.252 17.432 1.00 92.06 191 HIS A N 1
ATOM 1473 C CA . HIS A 1 191 ? -10.446 8.129 18.273 1.00 92.06 191 HIS A CA 1
ATOM 1474 C C . HIS A 1 191 ? -9.224 8.694 17.560 1.00 92.06 191 HIS A C 1
ATOM 1476 O O . HIS A 1 191 ? -9.093 8.573 16.342 1.00 92.06 191 HIS A O 1
ATOM 1482 N N . TYR A 1 192 ? -8.312 9.268 18.335 1.00 91.75 192 TYR A N 1
ATOM 1483 C CA . TYR A 1 192 ? -7.034 9.764 17.846 1.00 91.75 192 TYR A CA 1
ATOM 1484 C C . TYR A 1 192 ? -5.919 8.880 18.381 1.00 91.75 192 TYR A C 1
ATOM 1486 O O . TYR A 1 192 ? -5.898 8.534 19.564 1.00 91.75 192 TYR A O 1
ATOM 1494 N N . SER A 1 193 ? -5.000 8.518 17.495 1.00 87.75 193 SER A N 1
ATOM 1495 C CA . SER A 1 193 ? -3.779 7.827 17.883 1.00 87.75 193 SER A CA 1
ATOM 1496 C C . SER A 1 193 ? -2.863 8.762 18.674 1.00 87.75 193 SER A C 1
ATOM 1498 O O . SER A 1 193 ? -2.721 9.935 18.324 1.00 87.75 193 SER A O 1
ATOM 1500 N N . THR A 1 194 ? -2.264 8.232 19.743 1.00 84.56 194 THR A N 1
ATOM 1501 C CA . THR A 1 194 ? -1.173 8.866 20.492 1.00 84.56 194 THR A CA 1
ATOM 1502 C C . THR A 1 194 ? 0.028 7.928 20.487 1.00 84.56 194 THR A C 1
ATOM 1504 O O . THR A 1 194 ? -0.084 6.792 20.948 1.00 84.56 194 THR A O 1
ATOM 1507 N N . ASN A 1 195 ? 1.184 8.393 20.008 1.00 86.56 195 ASN A N 1
ATOM 1508 C CA . ASN A 1 195 ? 2.397 7.577 19.854 1.00 86.56 195 ASN A CA 1
ATOM 1509 C C . ASN A 1 195 ? 2.164 6.322 18.990 1.00 86.56 195 ASN A C 1
ATOM 1511 O O . ASN A 1 195 ? 2.616 5.222 19.313 1.00 86.56 195 ASN A O 1
ATOM 1515 N N . GLY A 1 196 ? 1.406 6.483 17.912 1.00 87.06 196 GLY A N 1
ATOM 1516 C CA . GLY A 1 196 ? 1.084 5.459 16.927 1.00 87.06 196 GLY A CA 1
ATOM 1517 C C . GLY A 1 196 ? 0.039 4.436 17.371 1.00 87.06 196 GLY A C 1
ATOM 1518 O O . GLY A 1 196 ? -0.152 3.437 16.676 1.00 87.06 196 GLY A O 1
ATOM 1519 N N . VAL A 1 197 ? -0.603 4.618 18.532 1.00 90.38 197 VAL A N 1
ATOM 1520 C CA . VAL A 1 197 ? -1.549 3.651 19.096 1.00 90.38 197 VAL A CA 1
ATOM 1521 C C . VAL A 1 197 ? -2.801 4.328 19.652 1.00 90.38 197 VAL A C 1
ATOM 1523 O O . VAL A 1 197 ? -2.737 5.380 20.286 1.00 90.38 197 VAL A O 1
ATOM 1526 N N . PHE A 1 198 ? -3.950 3.670 19.502 1.00 92.19 198 PHE A N 1
ATOM 1527 C CA . PHE A 1 198 ? -5.117 3.919 20.351 1.00 92.19 198 PHE A CA 1
ATOM 1528 C C . PHE A 1 198 ? -5.782 2.608 20.776 1.00 92.19 198 PHE A C 1
ATOM 1530 O O . PHE A 1 198 ? -5.701 1.593 20.074 1.00 92.19 198 PHE A O 1
ATOM 1537 N N . THR A 1 199 ? -6.437 2.633 21.937 1.00 91.62 199 THR A N 1
ATOM 1538 C CA . THR A 1 199 ? -7.185 1.496 22.478 1.00 91.62 199 THR A CA 1
ATOM 1539 C C . THR A 1 199 ? -8.643 1.854 22.734 1.00 91.62 199 THR A C 1
ATOM 1541 O O . THR A 1 199 ? -8.995 3.010 22.969 1.00 91.62 199 THR A O 1
ATOM 1544 N N . LEU A 1 200 ? -9.505 0.846 22.648 1.00 89.88 200 LEU A N 1
ATOM 1545 C CA . LEU A 1 200 ? -10.944 0.964 22.849 1.00 89.88 200 LEU A CA 1
ATOM 1546 C C . LEU A 1 200 ? -11.450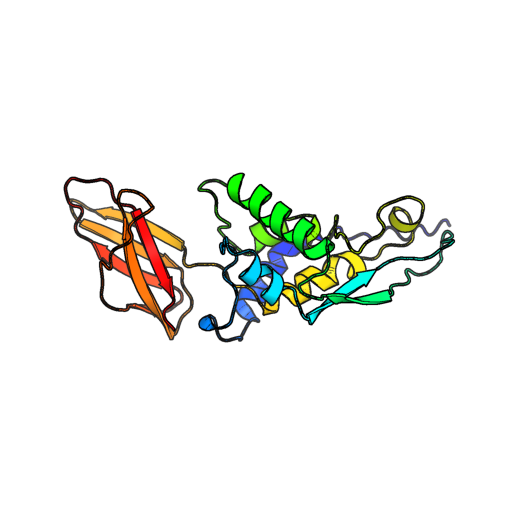 -0.320 23.519 1.00 89.88 200 LEU A C 1
ATOM 1548 O O . LEU A 1 200 ? -11.303 -1.398 22.933 1.00 89.88 200 LEU A O 1
ATOM 1552 N N . PRO A 1 201 ? -12.101 -0.239 24.691 1.00 88.25 201 PRO A N 1
ATOM 1553 C CA . PRO A 1 201 ? -12.859 -1.364 25.211 1.00 88.25 201 PRO A CA 1
ATOM 1554 C C . PRO A 1 201 ? -14.133 -1.561 24.381 1.00 88.25 201 PRO A C 1
ATOM 1556 O O . PRO A 1 201 ? -14.886 -0.618 24.137 1.00 88.25 201 PRO A O 1
ATOM 1559 N N . VAL A 1 202 ? -14.409 -2.800 23.984 1.00 82.50 202 VAL A N 1
ATOM 1560 C CA . VAL A 1 202 ? -15.657 -3.199 23.330 1.00 82.50 202 VAL A CA 1
ATOM 1561 C C . VAL A 1 202 ? -16.336 -4.310 24.120 1.00 82.50 202 VAL A C 1
ATOM 1563 O O . VAL A 1 202 ? -15.706 -5.257 24.596 1.00 82.50 202 VAL A O 1
ATOM 1566 N N . SER A 1 203 ? -17.658 -4.202 24.250 1.00 73.81 203 SER A N 1
ATOM 1567 C CA . SER A 1 203 ? -18.468 -5.297 24.775 1.00 73.81 203 SER A CA 1
ATOM 1568 C C . SER A 1 203 ? -18.624 -6.362 23.693 1.00 73.81 203 SER A C 1
ATOM 1570 O O . SER A 1 203 ? -19.164 -6.102 22.613 1.00 73.81 203 SER A O 1
ATOM 1572 N N . THR A 1 204 ? -18.147 -7.571 23.970 1.00 63.72 204 THR A N 1
ATOM 1573 C CA . THR A 1 204 ? -18.475 -8.738 23.154 1.00 63.72 204 THR A CA 1
ATOM 1574 C C . THR A 1 204 ? -19.864 -9.221 23.539 1.00 63.72 204 THR A C 1
ATOM 1576 O O . THR A 1 204 ? -20.056 -9.770 24.623 1.00 63.72 204 THR A O 1
ATOM 1579 N N . GLY A 1 205 ? -20.842 -9.019 22.653 1.00 62.91 205 GLY A N 1
ATOM 1580 C CA . GLY A 1 205 ? -22.074 -9.808 22.699 1.00 62.91 205 GLY A CA 1
ATOM 1581 C C . GLY A 1 205 ? -21.788 -11.294 22.431 1.00 62.91 205 GLY A C 1
ATOM 1582 O O . GLY A 1 205 ? -20.640 -11.686 22.233 1.00 62.91 205 GLY A O 1
ATOM 1583 N N . ALA A 1 206 ? -22.832 -12.125 22.390 1.00 56.72 206 ALA A N 1
ATOM 1584 C CA . ALA A 1 206 ? -22.698 -13.567 22.146 1.00 56.72 206 ALA A CA 1
ATOM 1585 C C . ALA A 1 206 ? -22.113 -13.922 20.759 1.00 56.72 206 ALA A C 1
ATOM 1587 O O . ALA A 1 206 ? -21.602 -15.025 20.571 1.00 56.72 206 ALA A O 1
ATOM 1588 N N . ASP A 1 207 ? -22.159 -12.991 19.804 1.00 69.00 207 ASP A N 1
ATOM 1589 C CA . ASP A 1 207 ? -21.737 -13.233 18.427 1.00 69.00 207 ASP A CA 1
ATOM 1590 C C . ASP A 1 207 ? -20.260 -12.911 18.196 1.00 69.00 207 ASP A C 1
ATOM 1592 O O . ASP A 1 207 ? -19.732 -11.894 18.658 1.00 69.00 207 ASP A O 1
ATOM 1596 N N . ARG A 1 208 ? -19.606 -13.744 17.382 1.00 73.00 208 ARG A N 1
ATOM 1597 C CA . ARG A 1 208 ? -18.267 -13.465 16.859 1.00 73.00 208 ARG A CA 1
ATOM 1598 C C . ARG A 1 208 ? -18.317 -12.205 15.993 1.00 73.00 208 ARG A C 1
ATOM 1600 O O . ARG A 1 208 ? -19.063 -12.148 15.019 1.00 73.00 208 ARG A O 1
ATOM 1607 N N . ARG A 1 209 ? -17.494 -11.214 16.333 1.00 84.12 209 ARG A N 1
ATOM 1608 C CA . ARG A 1 209 ? -17.378 -9.951 15.596 1.00 84.12 209 ARG A CA 1
ATOM 1609 C C . ARG A 1 209 ? -15.955 -9.730 15.113 1.00 84.12 209 ARG A C 1
ATOM 1611 O O . ARG A 1 209 ? -14.997 -10.159 15.754 1.00 84.12 209 ARG A O 1
ATOM 1618 N N . PHE A 1 210 ? -15.840 -9.032 13.996 1.00 87.25 210 PHE A N 1
ATOM 1619 C CA . PHE A 1 210 ? -14.593 -8.517 13.453 1.00 87.25 210 PHE A CA 1
ATOM 1620 C C . PHE A 1 210 ? -14.626 -6.998 13.518 1.00 87.25 210 PHE A C 1
ATOM 1622 O O . PHE A 1 210 ? -15.691 -6.396 13.391 1.00 87.25 210 PHE A O 1
ATOM 1629 N N . PHE A 1 211 ? -13.463 -6.389 13.717 1.00 89.69 211 PHE A N 1
ATOM 1630 C CA . PHE A 1 211 ? -13.337 -4.948 13.878 1.00 89.69 211 PHE A CA 1
ATOM 1631 C C . PHE A 1 211 ? -12.292 -4.400 12.919 1.00 89.69 211 PHE A C 1
ATOM 1633 O O . PHE A 1 211 ? -11.284 -5.055 12.650 1.00 89.69 211 PHE A O 1
ATOM 1640 N N . ARG A 1 212 ? -12.518 -3.180 12.440 1.00 90.25 212 ARG A N 1
ATOM 1641 C CA . ARG A 1 212 ? -11.534 -2.400 11.689 1.00 90.25 212 ARG A CA 1
ATOM 1642 C C . ARG A 1 212 ? -11.536 -0.961 12.169 1.00 90.25 212 ARG A C 1
ATOM 1644 O O . ARG A 1 212 ? -12.571 -0.453 12.596 1.00 90.25 212 ARG A O 1
ATOM 1651 N N . ALA A 1 213 ? -10.398 -0.297 12.043 1.00 93.25 213 ALA A N 1
ATOM 1652 C CA . ALA A 1 213 ? -10.313 1.146 12.185 1.00 93.25 213 ALA A CA 1
ATOM 1653 C C . ALA A 1 213 ? -10.293 1.785 10.796 1.00 93.25 213 ALA A C 1
ATOM 1655 O O . ALA A 1 213 ? -9.516 1.395 9.926 1.00 93.25 213 ALA A O 1
ATOM 1656 N N . ARG A 1 214 ? -11.161 2.771 10.588 1.00 92.00 214 ARG A N 1
ATOM 1657 C CA . ARG A 1 214 ? -11.285 3.520 9.342 1.00 92.00 214 ARG A CA 1
ATOM 1658 C C . ARG A 1 214 ? -10.799 4.946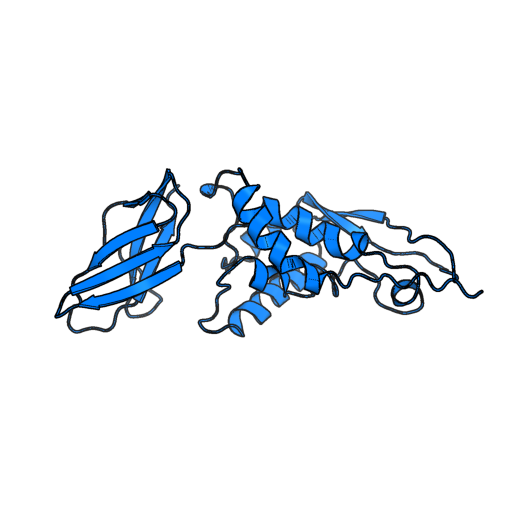 9.557 1.00 92.00 214 ARG A C 1
ATOM 1660 O O . ARG A 1 214 ? -11.330 5.650 10.412 1.00 92.00 214 ARG A O 1
ATOM 1667 N N . LEU A 1 215 ? -9.821 5.363 8.757 1.00 92.62 215 LEU A N 1
ATOM 1668 C CA . LEU A 1 215 ? -9.363 6.750 8.699 1.00 92.62 215 LEU A CA 1
ATOM 1669 C C . LEU A 1 215 ? -10.506 7.660 8.220 1.00 92.62 215 LEU A C 1
ATOM 1671 O O . LEU A 1 215 ? -11.154 7.359 7.212 1.00 92.62 215 LEU A O 1
ATOM 1675 N N . LEU A 1 216 ? -10.762 8.748 8.944 1.00 91.56 216 LEU A N 1
ATOM 1676 C CA . LEU A 1 216 ? -11.759 9.751 8.574 1.00 91.56 216 LEU A CA 1
ATOM 1677 C C . LEU A 1 216 ? -11.152 10.844 7.670 1.00 91.56 216 LEU A C 1
ATOM 1679 O O . LEU A 1 216 ? -9.944 11.083 7.758 1.00 91.56 216 LEU A O 1
ATOM 1683 N N . PRO A 1 217 ? -11.974 11.492 6.815 1.00 84.94 217 PRO A N 1
ATOM 1684 C CA . PRO A 1 217 ? -11.558 12.640 6.007 1.00 84.94 217 PRO A CA 1
ATOM 1685 C C . PRO A 1 217 ? -11.063 13.846 6.816 1.00 84.94 217 PRO A C 1
ATOM 1687 O O . PRO A 1 217 ? -11.105 13.829 8.070 1.00 84.94 217 PRO A O 1
#

Foldseek 3Di:
DDPPPDQPDDPLVCVVVVQVCLVVPLPDDQVQFAELFDLDLQSQLVLQAQAKAWEQPDPDDDAPDEADTDIDGRHSPPVLSVVQSVLSQVLQCVDDVSHDQGVSSSLPSCCQFVVPPRYDCDDPCVVHRDHRCNRVRRSVRSSNRYGYFWDWDWDDDDQKIKIKTQADAPFWKFKWKDQPVPDTHTQDDTDGDDPRMDMDIDGDDPGDMDMGIDTDD

Sequence (217 aa):
PNGQIYSPTHPTNDWHIVELLVSLLNTNDARTLTSINTTSFNAWAATLAGLTTLSNAIANPFPGQPAQYETNIITADAPQVAAIVDSIQRIRISLRGGYFHSIMELLRVPELSSASPWLNLTGFPSNYGMTDEGYEVLPSELLSRVRADPVGTVTQSNNTVELRFIAFDNYAYRVEGTSDFATWTTVSEPHYSTNGVFTLPVSTGADRRFFRARLLP

Secondary structure (DSSP, 8-state):
----------GGGTHHHHHHHHHHH--S-TTTSEETT---HHHHHHHHTT-EEEE---SS--TTPPP--EEEEPPTT-HHHHHHHHHHHHHHHHSTTSS-SSHHHHHT-GGGTTT-TTS--SSSHHHHS--HHHHHHHHHHHHTTEEPPPEEEEEEETTEEEEEEE--BT-EEEEEEESSSS--EE-SS-EEBBTTEEEEEEE--SS--EEEEEE--

pLDDT: mean 83.13, std 14.3, range [34.38, 97.81]